Protein AF-A0A349HB40-F1 (afdb_monomer_lite)

Structure (mmCIF, N/CA/C/O backbone):
data_AF-A0A349HB40-F1
#
_entry.id   AF-A0A349HB40-F1
#
loop_
_atom_site.group_PDB
_atom_site.id
_atom_site.type_symbol
_atom_site.label_atom_id
_atom_site.label_alt_id
_atom_site.label_comp_id
_atom_site.label_asym_id
_atom_site.label_entity_id
_atom_site.label_seq_id
_atom_site.pdbx_PDB_ins_code
_atom_site.Cartn_x
_atom_site.Cartn_y
_atom_site.Cartn_z
_atom_site.occupancy
_atom_site.B_iso_or_equiv
_atom_site.auth_seq_id
_atom_site.auth_comp_id
_atom_site.auth_asym_id
_atom_site.auth_atom_id
_atom_site.pdbx_PDB_model_num
ATOM 1 N N . MET A 1 1 ? 23.882 3.035 -20.144 1.00 52.00 1 MET A N 1
ATOM 2 C CA . MET A 1 1 ? 22.986 2.178 -19.333 1.00 52.00 1 MET A CA 1
ATOM 3 C C . MET A 1 1 ? 21.610 2.833 -19.350 1.00 52.00 1 MET A C 1
ATOM 5 O O . MET A 1 1 ? 21.559 4.030 -19.106 1.00 52.00 1 MET A O 1
ATOM 9 N N . ASN A 1 2 ? 20.536 2.138 -19.744 1.00 78.00 2 ASN A N 1
ATOM 10 C CA . ASN A 1 2 ? 19.203 2.756 -19.834 1.00 78.00 2 ASN A CA 1
ATOM 11 C C . ASN A 1 2 ? 18.756 3.203 -18.423 1.00 78.00 2 ASN A C 1
ATOM 13 O O . ASN A 1 2 ? 18.768 2.399 -17.491 1.00 78.00 2 ASN A O 1
ATOM 17 N N . THR A 1 3 ? 18.433 4.493 -18.275 1.00 86.25 3 THR A N 1
ATOM 18 C CA . THR A 1 3 ? 18.124 5.194 -17.014 1.00 86.25 3 THR A CA 1
ATOM 19 C C . THR A 1 3 ? 17.098 4.452 -16.150 1.00 86.25 3 THR A C 1
ATOM 21 O O . THR A 1 3 ? 17.208 4.447 -14.927 1.00 86.25 3 THR A O 1
ATOM 24 N N . VAL A 1 4 ? 16.155 3.734 -16.771 1.00 89.75 4 VAL A N 1
ATOM 25 C CA . VAL A 1 4 ? 15.163 2.906 -16.064 1.00 89.75 4 VAL A CA 1
ATOM 26 C C . VAL A 1 4 ? 15.818 1.773 -15.265 1.00 89.75 4 VAL A C 1
ATOM 28 O O . VAL A 1 4 ? 15.450 1.549 -14.116 1.00 89.75 4 VAL A O 1
ATOM 31 N N . PHE A 1 5 ? 16.820 1.087 -15.823 1.00 90.75 5 PHE A N 1
ATOM 32 C CA . PHE A 1 5 ? 17.513 0.004 -15.114 1.00 90.75 5 PHE A CA 1
ATOM 33 C C . PHE A 1 5 ? 18.352 0.524 -13.951 1.00 90.75 5 PHE A C 1
ATOM 35 O O . PHE A 1 5 ? 18.417 -0.128 -12.915 1.00 90.75 5 PHE A O 1
ATOM 42 N N . LEU A 1 6 ? 18.948 1.713 -14.086 1.00 92.88 6 LEU A N 1
ATOM 43 C CA . LEU A 1 6 ? 19.662 2.346 -12.977 1.00 92.88 6 LEU A CA 1
ATOM 44 C C . LEU A 1 6 ? 18.711 2.618 -11.800 1.00 92.88 6 LEU A C 1
ATOM 46 O O . LEU A 1 6 ? 19.047 2.325 -10.655 1.00 92.88 6 LEU A O 1
ATOM 50 N N . HIS A 1 7 ? 17.508 3.129 -12.075 1.00 94.75 7 HIS A N 1
ATOM 51 C CA . HIS A 1 7 ? 16.499 3.367 -11.040 1.00 94.75 7 HIS A CA 1
ATOM 52 C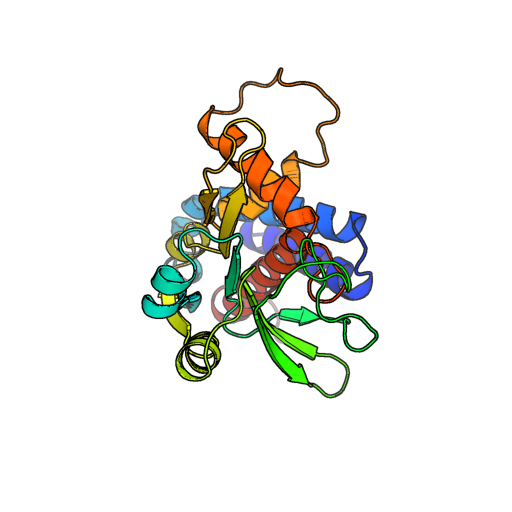 C . HIS A 1 7 ? 15.887 2.079 -10.476 1.00 94.75 7 HIS A C 1
ATOM 54 O O . HIS A 1 7 ? 15.531 2.054 -9.298 1.00 94.75 7 HIS A O 1
ATOM 60 N N . LEU A 1 8 ? 15.811 1.006 -11.268 1.00 95.62 8 LEU A N 1
ATOM 61 C CA . LEU A 1 8 ? 15.422 -0.324 -10.793 1.00 95.62 8 LEU A CA 1
ATOM 62 C C . LEU A 1 8 ? 16.448 -0.914 -9.836 1.00 95.62 8 LEU A C 1
ATOM 64 O O . LEU A 1 8 ? 16.073 -1.367 -8.759 1.00 95.62 8 LEU A O 1
ATOM 68 N N . GLU A 1 9 ? 17.730 -0.848 -10.178 1.00 95.62 9 GLU A N 1
ATOM 69 C CA . GLU A 1 9 ? 18.794 -1.318 -9.293 1.00 95.62 9 GLU A CA 1
ATOM 70 C C . GLU A 1 9 ? 18.911 -0.454 -8.034 1.00 95.62 9 GLU A C 1
ATOM 72 O O . GLU A 1 9 ? 19.108 -0.981 -6.939 1.00 95.62 9 GLU A O 1
ATOM 77 N N . ARG A 1 10 ? 18.698 0.864 -8.147 1.00 96.06 10 ARG A N 1
ATOM 78 C CA . ARG A 1 10 ? 18.586 1.742 -6.975 1.00 96.06 10 ARG A CA 1
ATOM 79 C C . ARG A 1 10 ? 17.424 1.318 -6.073 1.00 96.06 10 ARG A C 1
ATOM 81 O O . ARG A 1 10 ? 17.632 1.153 -4.875 1.00 96.06 10 ARG A O 1
ATOM 88 N N . LEU A 1 11 ? 16.230 1.101 -6.632 1.00 97.69 11 LEU A N 1
ATOM 89 C CA . LEU A 1 11 ? 15.067 0.648 -5.864 1.00 97.69 11 LEU A CA 1
ATOM 90 C C . LEU A 1 11 ? 15.325 -0.703 -5.190 1.00 97.69 11 LEU A C 1
ATOM 92 O O . LEU A 1 11 ? 15.032 -0.847 -4.007 1.00 97.69 11 LEU A O 1
ATOM 96 N N . ARG A 1 12 ? 15.905 -1.664 -5.920 1.00 97.25 12 ARG A N 1
ATOM 97 C CA . ARG A 1 12 ? 16.260 -2.990 -5.399 1.00 97.25 12 ARG A CA 1
ATOM 98 C C . ARG A 1 12 ? 17.153 -2.875 -4.167 1.00 97.25 12 ARG A C 1
ATOM 100 O O . ARG A 1 12 ? 16.814 -3.433 -3.131 1.00 97.25 12 ARG A O 1
ATOM 107 N N . ARG A 1 13 ? 18.238 -2.097 -4.256 1.00 96.69 13 ARG A N 1
ATOM 108 C CA . ARG A 1 13 ? 19.178 -1.898 -3.141 1.00 96.69 13 ARG A CA 1
ATOM 109 C C . ARG A 1 13 ? 18.498 -1.293 -1.915 1.00 96.69 13 ARG A C 1
ATOM 111 O O . ARG A 1 13 ? 18.667 -1.814 -0.820 1.00 96.69 13 ARG A O 1
ATOM 118 N N . HIS A 1 14 ? 17.714 -0.227 -2.089 1.00 97.25 14 HIS A N 1
ATOM 119 C CA . HIS A 1 14 ? 17.013 0.392 -0.958 1.00 97.25 14 HIS A CA 1
ATOM 120 C C . HIS A 1 14 ? 15.952 -0.536 -0.357 1.00 97.25 14 HIS A C 1
ATOM 122 O O . HIS A 1 14 ? 15.816 -0.582 0.860 1.00 97.25 14 HIS A O 1
ATOM 128 N N . TYR A 1 15 ? 15.238 -1.309 -1.182 1.00 96.62 15 TYR A N 1
ATOM 129 C CA . TYR A 1 15 ? 14.277 -2.301 -0.700 1.00 96.62 15 TYR A CA 1
ATOM 130 C C . TYR A 1 15 ? 14.964 -3.400 0.115 1.00 96.62 15 TYR A C 1
ATOM 132 O O . TYR A 1 15 ? 14.535 -3.685 1.226 1.00 96.62 15 TYR A O 1
ATOM 140 N N . GLU A 1 16 ? 16.055 -3.978 -0.392 1.00 94.69 16 GLU A N 1
ATOM 141 C CA . GLU A 1 16 ? 16.813 -5.024 0.307 1.00 94.69 16 GLU A CA 1
ATOM 142 C C . GLU A 1 16 ? 17.372 -4.536 1.649 1.00 94.69 16 GLU A C 1
ATOM 144 O O . GLU A 1 16 ? 17.286 -5.256 2.646 1.00 94.69 16 GLU A O 1
ATOM 149 N N . VAL A 1 17 ? 17.900 -3.306 1.697 1.00 94.75 17 VAL A N 1
ATOM 150 C CA . VAL A 1 17 ? 18.357 -2.685 2.948 1.00 94.75 17 VAL A CA 1
ATOM 151 C C . VAL A 1 17 ? 17.180 -2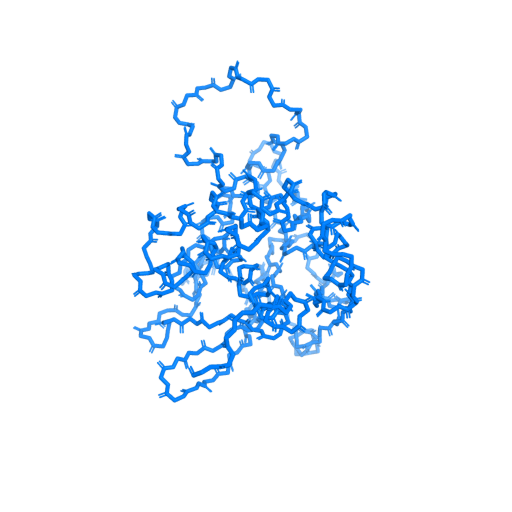.486 3.902 1.00 94.75 17 VAL A C 1
ATOM 153 O O . VAL A 1 17 ? 17.235 -3.000 5.012 1.00 94.75 17 VAL A O 1
ATOM 156 N N . ALA A 1 18 ? 16.096 -1.840 3.461 1.00 93.69 18 ALA A N 1
ATOM 157 C CA . ALA A 1 18 ? 14.934 -1.546 4.301 1.00 93.69 18 ALA A CA 1
ATOM 158 C C . ALA A 1 18 ? 14.259 -2.806 4.861 1.00 93.69 18 ALA A C 1
ATOM 160 O O . ALA A 1 18 ? 13.853 -2.833 6.018 1.00 93.69 18 ALA A O 1
ATOM 161 N N . VAL A 1 19 ? 14.165 -3.866 4.060 1.00 90.50 19 VAL A N 1
ATOM 162 C CA . VAL A 1 19 ? 13.656 -5.172 4.487 1.00 90.50 19 VAL A CA 1
ATOM 163 C C . VAL A 1 19 ? 14.604 -5.771 5.534 1.00 90.50 19 VAL A C 1
ATOM 165 O O . VAL A 1 19 ? 14.150 -6.207 6.585 1.00 90.50 19 VAL A O 1
ATOM 168 N N . ARG A 1 20 ? 15.924 -5.732 5.323 1.00 88.81 20 ARG A N 1
ATOM 169 C CA . ARG A 1 20 ? 16.899 -6.322 6.254 1.00 88.81 20 ARG A CA 1
ATOM 170 C C . ARG A 1 20 ? 17.027 -5.577 7.586 1.00 88.81 20 ARG A C 1
ATOM 172 O O . ARG A 1 20 ? 17.156 -6.232 8.619 1.00 88.81 20 ARG A O 1
ATOM 179 N N . THR A 1 21 ? 17.102 -4.251 7.556 1.00 89.56 21 THR A N 1
ATOM 180 C CA . THR A 1 21 ? 17.352 -3.426 8.746 1.00 89.56 21 THR A CA 1
ATOM 181 C C . THR A 1 21 ? 16.062 -3.058 9.463 1.00 89.56 21 THR A C 1
ATOM 183 O O . THR A 1 21 ? 16.043 -3.016 10.690 1.00 89.56 21 THR A O 1
ATOM 186 N N . TYR A 1 22 ? 14.983 -2.855 8.701 1.00 87.81 22 TYR A N 1
ATOM 187 C CA . TYR A 1 22 ? 13.640 -2.567 9.195 1.00 87.81 22 TYR A CA 1
ATOM 188 C C . TYR A 1 22 ? 13.548 -1.318 10.088 1.00 87.81 22 TYR A C 1
ATOM 190 O O . TYR A 1 22 ? 12.671 -1.203 10.943 1.00 87.81 22 TYR A O 1
ATOM 198 N N . ASP A 1 23 ? 14.466 -0.373 9.882 1.00 87.69 23 ASP A N 1
ATOM 199 C CA . ASP A 1 23 ? 14.559 0.884 10.615 1.00 87.69 23 ASP A CA 1
ATOM 200 C C . ASP A 1 23 ? 13.988 2.062 9.807 1.00 87.69 23 ASP A C 1
ATOM 202 O O . ASP A 1 23 ? 13.878 2.021 8.579 1.00 87.69 23 ASP A O 1
ATOM 206 N N . GLN A 1 24 ? 13.632 3.141 10.506 1.00 85.00 24 GLN A N 1
ATOM 207 C CA . GLN A 1 24 ? 12.986 4.305 9.896 1.00 85.00 24 GLN A CA 1
ATOM 208 C C . GLN A 1 24 ? 13.865 5.033 8.870 1.00 85.00 24 GLN A C 1
ATOM 210 O O . GLN A 1 24 ? 13.321 5.553 7.899 1.00 85.00 24 GLN A O 1
ATOM 215 N N . VAL A 1 25 ? 15.192 5.055 9.044 1.00 90.69 25 VAL A N 1
ATOM 216 C CA . VAL A 1 25 ? 16.108 5.742 8.118 1.00 90.69 25 VAL A CA 1
ATOM 217 C C . VAL A 1 25 ? 16.124 5.006 6.785 1.00 90.69 25 VAL A C 1
ATOM 219 O O . VAL A 1 25 ? 15.866 5.601 5.741 1.00 90.69 25 VAL A O 1
ATOM 222 N N . SER A 1 26 ? 16.306 3.687 6.820 1.00 93.19 26 SER A N 1
ATOM 223 C CA . SER A 1 26 ? 16.294 2.865 5.607 1.00 93.19 26 SER A CA 1
ATOM 224 C C . SER A 1 26 ? 14.935 2.890 4.892 1.00 93.19 26 SER A C 1
ATOM 226 O O . SER A 1 26 ? 14.867 2.846 3.661 1.00 93.19 26 SER A O 1
ATOM 228 N N . LEU A 1 27 ? 13.833 2.994 5.643 1.00 92.00 27 LEU A N 1
ATOM 229 C CA . LEU A 1 27 ? 12.483 3.129 5.083 1.00 92.00 27 LEU A CA 1
ATOM 230 C C . LEU A 1 27 ? 12.230 4.521 4.474 1.00 92.00 27 LEU A C 1
ATOM 232 O O . LEU A 1 27 ? 11.530 4.627 3.462 1.00 92.00 27 LEU A O 1
ATOM 236 N N . LEU A 1 28 ? 12.816 5.577 5.043 1.00 91.81 28 LEU A N 1
ATOM 237 C CA . LEU A 1 28 ? 12.795 6.920 4.465 1.00 91.81 28 LEU A CA 1
ATOM 238 C C . LEU A 1 28 ? 13.602 6.963 3.160 1.00 91.81 28 LEU A C 1
ATOM 240 O O . LEU A 1 28 ? 13.084 7.424 2.141 1.00 91.81 28 LEU A O 1
ATOM 244 N N . ASP A 1 29 ? 14.797 6.374 3.137 1.00 94.62 29 ASP A N 1
ATOM 245 C CA . ASP A 1 29 ? 15.606 6.225 1.922 1.00 94.62 29 ASP A CA 1
ATOM 246 C C . ASP A 1 29 ? 14.846 5.490 0.806 1.00 94.62 29 ASP A C 1
ATOM 248 O O . ASP A 1 29 ? 14.878 5.891 -0.366 1.00 94.62 29 ASP A O 1
ATOM 252 N N . LEU A 1 30 ? 14.096 4.440 1.165 1.00 96.56 30 LEU A N 1
ATOM 253 C CA . LEU A 1 30 ? 13.217 3.736 0.233 1.00 96.56 30 LEU A CA 1
ATOM 254 C C . LEU A 1 30 ? 12.134 4.660 -0.347 1.00 96.56 30 LEU A C 1
ATOM 256 O O . LEU A 1 30 ? 11.848 4.587 -1.546 1.00 96.56 30 LEU A O 1
ATOM 260 N N . SER A 1 31 ? 11.552 5.549 0.462 1.00 95.25 31 SER A N 1
ATOM 261 C CA . SER A 1 31 ? 10.558 6.522 -0.008 1.00 95.25 31 SER A CA 1
ATOM 262 C C . SER A 1 31 ? 11.134 7.466 -1.074 1.00 95.25 31 SER A C 1
ATOM 264 O O . SER A 1 31 ? 10.499 7.691 -2.109 1.00 95.25 31 SER A O 1
ATOM 266 N N . HIS A 1 32 ? 12.376 7.930 -0.897 1.00 94.38 32 HIS A N 1
ATOM 267 C CA . HIS A 1 32 ? 13.059 8.781 -1.872 1.00 94.38 32 HIS A CA 1
ATOM 268 C C . HIS A 1 32 ? 13.384 8.020 -3.163 1.00 94.38 32 HIS A C 1
ATOM 270 O O . HIS A 1 32 ? 13.228 8.562 -4.260 1.00 94.38 32 HIS A O 1
ATOM 276 N N . ALA A 1 33 ? 13.770 6.744 -3.064 1.00 96.62 33 ALA A N 1
ATOM 277 C CA . ALA A 1 33 ? 13.949 5.893 -4.238 1.00 96.62 33 ALA A CA 1
ATOM 278 C C . ALA A 1 33 ? 12.628 5.700 -5.008 1.00 96.62 33 ALA A C 1
ATOM 280 O O . ALA A 1 33 ? 12.612 5.777 -6.239 1.00 96.62 33 ALA A O 1
ATOM 281 N N . LEU A 1 34 ? 11.513 5.504 -4.298 1.00 97.75 34 LEU A N 1
ATOM 282 C CA . LEU A 1 34 ? 10.175 5.370 -4.879 1.00 97.75 34 LEU A CA 1
ATOM 283 C C . LEU A 1 34 ? 9.648 6.673 -5.493 1.00 97.75 34 LEU A C 1
ATOM 285 O O . LEU A 1 34 ? 8.906 6.619 -6.475 1.00 97.75 34 LEU A O 1
ATOM 289 N N . ARG A 1 35 ? 10.041 7.844 -4.979 1.00 95.44 35 ARG A N 1
ATOM 290 C CA . ARG A 1 35 ? 9.641 9.143 -5.545 1.00 95.44 35 ARG A CA 1
ATOM 291 C C . ARG A 1 35 ? 10.019 9.257 -7.019 1.00 95.44 35 ARG A C 1
ATOM 293 O O . ARG A 1 35 ? 9.184 9.657 -7.827 1.00 95.44 35 ARG A O 1
ATOM 300 N N . VAL A 1 36 ? 11.205 8.781 -7.391 1.00 95.00 36 VAL A N 1
ATOM 301 C CA . VAL A 1 36 ? 11.642 8.737 -8.794 1.00 95.00 36 VAL A CA 1
ATOM 302 C C . VAL A 1 36 ? 10.675 7.915 -9.656 1.00 95.00 36 VAL A C 1
ATOM 304 O O . VAL A 1 36 ? 10.336 8.311 -10.766 1.00 95.00 36 VAL A O 1
ATOM 307 N N . TRP A 1 37 ? 10.143 6.804 -9.142 1.00 95.88 37 TRP A N 1
ATOM 308 C CA . TRP A 1 37 ? 9.162 5.989 -9.867 1.00 95.88 37 TRP A CA 1
ATOM 309 C C . TRP A 1 37 ? 7.825 6.707 -10.088 1.00 95.88 37 TRP A C 1
ATOM 311 O O . TRP A 1 37 ? 7.165 6.469 -11.103 1.00 95.88 37 TRP A O 1
ATOM 321 N N . THR A 1 38 ? 7.447 7.634 -9.198 1.00 95.44 38 THR A N 1
ATOM 322 C CA . THR A 1 38 ? 6.279 8.507 -9.419 1.00 95.44 38 THR A CA 1
ATOM 323 C C . THR A 1 38 ? 6.499 9.465 -10.591 1.00 95.44 38 THR A C 1
ATOM 325 O O . THR A 1 38 ? 5.572 9.729 -11.358 1.00 95.44 38 THR A O 1
ATOM 328 N N . GLU A 1 39 ? 7.729 9.938 -10.780 1.00 93.12 39 GLU A N 1
ATOM 329 C CA . GLU A 1 39 ? 8.111 10.863 -11.852 1.00 93.12 39 GLU A CA 1
ATOM 330 C C . GLU A 1 39 ? 8.285 10.122 -13.187 1.00 93.12 39 GLU A C 1
ATOM 332 O O . GLU A 1 39 ? 7.878 10.608 -14.244 1.00 93.12 39 GLU A O 1
ATOM 337 N N . LEU A 1 40 ? 8.783 8.884 -13.133 1.00 91.31 40 LEU A N 1
ATOM 338 C CA . LEU A 1 40 ? 8.974 8.017 -14.294 1.00 91.31 40 LEU A CA 1
ATOM 339 C C . LEU A 1 40 ? 7.666 7.481 -14.898 1.00 91.31 40 LEU A C 1
ATOM 341 O O . LEU A 1 40 ? 7.701 6.952 -16.006 1.00 91.31 40 LEU A O 1
ATOM 345 N N . LYS A 1 41 ? 6.499 7.643 -14.258 1.00 90.69 41 LYS A N 1
ATOM 346 C CA . LYS A 1 41 ? 5.226 7.059 -14.736 1.00 90.69 41 LYS A CA 1
ATOM 347 C C . LYS A 1 41 ? 4.864 7.413 -16.185 1.00 90.69 41 LYS A C 1
ATOM 349 O O . LYS A 1 41 ? 4.397 6.545 -16.920 1.00 90.69 41 LYS A O 1
ATOM 354 N N . LYS A 1 42 ? 5.092 8.665 -16.605 1.00 90.81 42 LYS A N 1
ATOM 355 C CA . LYS A 1 42 ? 4.866 9.105 -17.994 1.00 90.81 42 LYS A CA 1
ATOM 356 C C . LYS A 1 42 ? 6.037 8.692 -18.901 1.00 90.81 42 LYS A C 1
ATOM 358 O O . LYS A 1 42 ? 5.774 8.009 -19.889 1.00 90.81 42 LYS A O 1
ATOM 363 N N . PRO A 1 43 ? 7.312 8.987 -18.565 1.00 91.75 43 PRO A N 1
ATOM 364 C CA . PRO A 1 43 ? 8.458 8.523 -19.355 1.00 91.75 43 PRO A CA 1
ATOM 365 C C . PRO A 1 43 ? 8.503 7.009 -19.609 1.00 91.75 43 PRO A C 1
ATOM 367 O O . PRO A 1 43 ? 8.934 6.576 -20.671 1.00 91.75 43 PRO A O 1
ATOM 370 N N . LEU A 1 44 ? 8.029 6.176 -18.679 1.00 91.19 44 LEU A N 1
ATOM 371 C CA . LEU A 1 44 ? 8.011 4.719 -18.846 1.00 91.19 44 LEU A CA 1
ATOM 372 C C . LEU A 1 44 ? 7.146 4.256 -20.021 1.00 91.19 44 LEU A C 1
ATOM 374 O O . LEU A 1 44 ? 7.391 3.174 -20.548 1.00 91.19 44 LEU A O 1
ATOM 378 N N . GLN A 1 45 ? 6.166 5.048 -20.466 1.00 91.69 45 GLN A N 1
ATOM 379 C CA . GLN A 1 45 ? 5.373 4.710 -21.650 1.00 91.69 45 GLN A CA 1
ATOM 380 C C . GLN A 1 45 ? 6.229 4.665 -22.921 1.00 91.69 45 GLN A C 1
ATOM 382 O O . GLN A 1 45 ? 5.989 3.810 -23.770 1.00 91.69 45 GLN A O 1
ATOM 387 N N . SER A 1 46 ? 7.244 5.528 -23.037 1.00 90.50 46 SER A N 1
ATOM 388 C CA . SER A 1 46 ? 8.186 5.515 -24.161 1.00 90.50 46 SER A CA 1
ATOM 389 C C . SER A 1 46 ? 9.414 4.645 -23.883 1.00 90.50 46 SER A C 1
ATOM 391 O O . SER A 1 46 ? 9.839 3.892 -24.755 1.00 90.50 46 SER A O 1
ATOM 393 N N . LEU A 1 47 ? 9.965 4.702 -22.666 1.00 90.62 47 LEU A N 1
ATOM 394 C CA . LEU A 1 47 ? 11.209 4.010 -22.304 1.00 90.62 47 LEU A CA 1
ATOM 395 C C . LEU A 1 47 ? 11.031 2.503 -22.072 1.00 90.62 47 LEU A C 1
ATOM 397 O O . LEU A 1 47 ? 11.971 1.733 -22.270 1.00 90.62 47 LEU A O 1
ATOM 401 N N . ALA A 1 48 ? 9.850 2.079 -21.618 1.00 91.56 48 ALA A N 1
ATOM 402 C CA . ALA A 1 48 ? 9.546 0.691 -21.283 1.00 91.56 48 ALA A CA 1
ATOM 403 C C . ALA A 1 48 ? 8.047 0.365 -21.481 1.00 91.56 48 ALA A C 1
ATOM 405 O O . ALA A 1 48 ? 7.353 -0.002 -20.525 1.00 91.56 48 ALA A O 1
ATOM 406 N N . PRO A 1 49 ? 7.520 0.443 -22.720 1.00 92.25 49 PRO A N 1
ATOM 407 C CA . PRO A 1 49 ? 6.088 0.292 -23.000 1.00 92.25 49 PRO A CA 1
ATOM 408 C C . PRO A 1 49 ? 5.517 -1.053 -22.538 1.00 92.25 49 PRO A C 1
ATOM 410 O O . PRO A 1 49 ? 4.386 -1.103 -22.057 1.00 92.25 49 PRO A O 1
ATOM 413 N N . LYS A 1 50 ? 6.302 -2.140 -22.622 1.00 92.75 50 LYS A N 1
ATOM 414 C CA . LYS A 1 50 ? 5.895 -3.470 -22.132 1.00 92.75 50 LYS A CA 1
ATOM 415 C C . LYS A 1 50 ? 5.602 -3.470 -20.633 1.00 92.75 50 LYS A C 1
ATOM 417 O O . LYS A 1 50 ? 4.640 -4.095 -20.213 1.00 92.75 50 LYS A O 1
ATOM 422 N N . PHE A 1 51 ? 6.404 -2.764 -19.839 1.00 94.00 51 PHE A N 1
ATOM 423 C CA . PHE A 1 51 ? 6.180 -2.626 -18.401 1.00 94.00 51 PHE A CA 1
ATOM 424 C C . PHE A 1 51 ? 5.014 -1.677 -18.110 1.00 94.00 51 PHE A C 1
ATOM 426 O O . PHE A 1 51 ? 4.129 -2.012 -17.328 1.00 94.00 51 PHE A O 1
ATOM 433 N N . SER A 1 52 ? 4.986 -0.515 -18.770 1.00 93.94 52 SER A N 1
ATOM 434 C CA . SER A 1 52 ? 3.997 0.532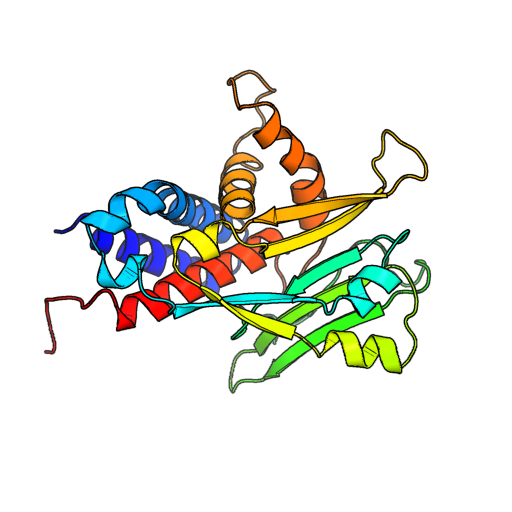 -18.488 1.00 93.94 52 SER A CA 1
ATOM 435 C C . SER A 1 52 ? 2.565 0.117 -18.847 1.00 93.94 52 SER A C 1
ATOM 437 O O . SER A 1 52 ? 1.644 0.347 -18.063 1.00 93.94 52 SER A O 1
ATOM 439 N N . ASN A 1 53 ? 2.379 -0.549 -19.994 1.00 94.56 53 ASN A N 1
ATOM 440 C CA . ASN A 1 53 ? 1.056 -0.897 -20.526 1.00 94.56 53 ASN A CA 1
ATOM 441 C C . ASN A 1 53 ? 0.556 -2.284 -20.094 1.00 94.56 53 ASN A C 1
ATOM 443 O O . ASN A 1 53 ? -0.611 -2.605 -20.316 1.00 94.56 53 ASN A O 1
ATOM 447 N N . ALA A 1 54 ? 1.404 -3.122 -19.493 1.00 95.88 54 ALA A N 1
ATOM 448 C CA . ALA A 1 54 ? 0.968 -4.433 -19.033 1.00 95.88 54 ALA A CA 1
ATOM 449 C C . ALA A 1 54 ? -0.008 -4.318 -17.859 1.00 95.88 54 ALA A C 1
ATOM 451 O O . ALA A 1 54 ? 0.248 -3.629 -16.872 1.00 95.88 54 ALA A O 1
ATOM 452 N N . ILE A 1 55 ? -1.094 -5.087 -17.925 1.00 96.69 55 ILE A N 1
ATOM 453 C CA . ILE A 1 55 ? -2.081 -5.228 -16.848 1.00 96.69 55 ILE A CA 1
ATOM 454 C C . ILE A 1 55 ? -1.549 -6.232 -15.802 1.00 96.69 55 ILE A C 1
ATOM 456 O O . ILE A 1 55 ? -2.099 -7.315 -15.593 1.00 96.69 55 ILE A O 1
ATOM 460 N N . ALA A 1 56 ? -0.403 -5.903 -15.201 1.00 96.44 56 ALA A N 1
ATOM 461 C CA . ALA A 1 56 ? 0.374 -6.802 -14.344 1.00 96.44 56 ALA A CA 1
ATOM 462 C C . ALA A 1 56 ? 0.278 -6.467 -12.848 1.00 96.44 56 ALA A C 1
ATOM 464 O O . ALA A 1 56 ? 0.524 -7.342 -12.012 1.00 96.44 56 ALA A O 1
ATOM 465 N N . PHE A 1 57 ? -0.106 -5.236 -12.510 1.00 97.50 57 PHE A N 1
ATOM 466 C CA . PHE A 1 57 ? -0.197 -4.767 -11.133 1.00 97.50 57 PHE A CA 1
ATOM 467 C C . PHE A 1 57 ? -1.565 -5.075 -10.540 1.00 97.50 57 PHE A C 1
ATOM 469 O O . PHE A 1 57 ? -2.575 -5.022 -11.240 1.00 97.50 57 PHE A O 1
ATOM 476 N N . LYS A 1 58 ? -1.613 -5.392 -9.245 1.00 96.88 58 LYS A N 1
ATOM 477 C CA . LYS A 1 58 ? -2.850 -5.715 -8.526 1.00 96.88 58 LYS A CA 1
ATOM 478 C C . LYS A 1 58 ? -3.181 -4.604 -7.535 1.00 96.88 58 LYS A C 1
ATOM 480 O O . LYS A 1 58 ? -2.312 -4.144 -6.801 1.00 96.88 58 LYS A O 1
ATOM 485 N N . THR A 1 59 ? -4.446 -4.214 -7.483 1.00 95.25 59 THR A N 1
ATOM 486 C CA . THR A 1 59 ? -4.992 -3.345 -6.437 1.00 95.25 59 THR A CA 1
ATOM 487 C C . THR A 1 59 ? -6.207 -4.011 -5.800 1.00 95.25 59 THR A C 1
ATOM 489 O O . THR A 1 59 ? -6.843 -4.862 -6.423 1.00 95.25 59 THR A O 1
ATOM 492 N N . GLY A 1 60 ? -6.497 -3.669 -4.550 1.00 92.38 60 GLY A N 1
ATOM 493 C CA . GLY A 1 60 ? -7.606 -4.228 -3.792 1.00 92.38 60 GLY A CA 1
ATOM 494 C C . GLY A 1 60 ? -8.253 -3.154 -2.936 1.00 92.38 60 GLY A C 1
ATOM 495 O O . GLY A 1 60 ? -7.567 -2.296 -2.390 1.00 92.38 60 GLY A O 1
ATOM 496 N N . VAL A 1 61 ? -9.573 -3.220 -2.825 1.00 91.25 61 VAL A N 1
ATOM 497 C CA . VAL A 1 61 ? -10.370 -2.387 -1.922 1.00 91.25 61 VAL A CA 1
ATOM 498 C C . VAL A 1 61 ? -11.321 -3.284 -1.127 1.00 91.25 61 VAL A C 1
ATOM 500 O O . VAL A 1 61 ? -11.688 -4.363 -1.616 1.00 91.25 61 VAL A O 1
ATOM 503 N N . PRO A 1 62 ? -11.730 -2.870 0.084 1.00 91.56 62 PRO A N 1
ATOM 504 C CA . PRO A 1 62 ? -12.727 -3.598 0.861 1.00 91.56 62 PRO A CA 1
ATOM 505 C C . PRO A 1 62 ? -14.056 -3.726 0.106 1.00 91.56 62 PRO A C 1
ATOM 507 O O . PRO A 1 62 ? -14.431 -2.879 -0.712 1.00 91.56 62 PRO A O 1
ATOM 510 N N . ALA A 1 63 ? -14.821 -4.770 0.426 1.00 92.31 63 ALA A N 1
ATOM 511 C CA . ALA A 1 63 ? -16.169 -4.940 -0.104 1.00 92.31 63 ALA A CA 1
ATOM 512 C C . ALA A 1 63 ? -17.072 -3.737 0.243 1.00 92.31 63 ALA A C 1
ATOM 514 O O . ALA A 1 63 ? -17.036 -3.212 1.355 1.00 92.31 63 ALA A O 1
ATOM 515 N N . LYS A 1 64 ? -17.975 -3.345 -0.669 1.00 91.62 64 LYS A N 1
ATOM 516 C CA . LYS A 1 64 ? -18.893 -2.200 -0.464 1.00 91.62 64 LYS A CA 1
ATOM 517 C C . LYS A 1 64 ? -19.701 -2.286 0.840 1.00 91.62 64 LYS A C 1
ATOM 519 O O . LYS A 1 64 ? -19.968 -1.260 1.456 1.00 91.62 64 LYS A O 1
ATOM 524 N N . LYS A 1 65 ? -20.071 -3.499 1.271 1.00 93.25 65 LYS A N 1
ATOM 525 C CA . LYS A 1 65 ? -20.767 -3.728 2.549 1.00 93.25 65 LYS A CA 1
ATOM 526 C C . LYS A 1 65 ? -19.921 -3.349 3.770 1.00 93.25 65 LYS A C 1
ATOM 528 O O . LYS A 1 65 ? -20.457 -2.732 4.680 1.00 93.25 65 LYS A O 1
ATOM 533 N N . VAL A 1 66 ? -18.615 -3.627 3.742 1.00 93.50 66 VAL A N 1
ATOM 534 C CA . VAL A 1 66 ? -17.659 -3.217 4.786 1.00 93.50 66 VAL A CA 1
ATOM 535 C C . VAL A 1 66 ? -17.571 -1.694 4.833 1.00 93.50 66 VAL A C 1
ATOM 537 O O . VAL A 1 66 ? -17.734 -1.103 5.893 1.00 93.50 66 VAL A O 1
ATOM 540 N N . LEU A 1 67 ? -17.411 -1.047 3.672 1.00 92.75 67 LEU A N 1
ATOM 541 C CA . LEU A 1 67 ? -17.367 0.418 3.585 1.00 92.75 67 LEU A CA 1
ATOM 542 C C . LEU A 1 67 ? -18.649 1.078 4.102 1.00 92.75 67 LEU A C 1
ATOM 544 O O . LEU A 1 67 ? -18.586 2.143 4.704 1.00 92.75 67 LEU A O 1
ATOM 548 N N . LYS A 1 68 ? -19.816 0.470 3.857 1.00 93.69 68 LYS A N 1
ATOM 549 C CA . LYS A 1 68 ? -21.098 0.972 4.364 1.00 93.69 68 LYS A CA 1
ATOM 550 C C . LYS A 1 68 ? -21.198 0.822 5.884 1.00 93.69 68 LYS A C 1
ATOM 552 O O . LYS A 1 68 ? -21.665 1.755 6.526 1.00 93.69 68 LYS A O 1
ATOM 557 N N . ALA A 1 69 ? -20.763 -0.315 6.427 1.00 93.50 69 ALA A N 1
ATOM 558 C CA . ALA A 1 69 ? -20.787 -0.595 7.862 1.00 93.50 69 ALA A CA 1
ATOM 559 C C . ALA A 1 69 ? -19.790 0.263 8.659 1.00 93.50 69 ALA A C 1
ATOM 561 O O . ALA A 1 69 ? -20.057 0.600 9.801 1.00 93.50 69 ALA A O 1
ATOM 562 N N . ALA A 1 70 ? -18.671 0.663 8.051 1.00 93.88 70 ALA A N 1
ATOM 563 C CA . ALA A 1 70 ? -17.662 1.504 8.697 1.00 93.88 70 ALA A CA 1
ATOM 564 C C . ALA A 1 70 ? -18.010 3.008 8.724 1.00 93.88 70 ALA A C 1
ATOM 566 O O . ALA A 1 70 ? -17.244 3.809 9.258 1.00 93.88 70 ALA A O 1
ATOM 567 N N . ARG A 1 71 ? -19.130 3.434 8.119 1.00 92.06 71 ARG A N 1
ATOM 568 C CA . ARG A 1 71 ? -19.519 4.855 8.081 1.00 92.06 71 ARG A CA 1
ATOM 569 C C . ARG A 1 71 ? -19.804 5.377 9.486 1.00 92.06 71 ARG A C 1
ATOM 571 O O . ARG A 1 71 ? -20.534 4.740 10.230 1.00 92.06 71 ARG A O 1
ATOM 578 N N . GLY A 1 72 ? -19.293 6.568 9.795 1.00 90.25 72 GLY A N 1
ATOM 579 C CA . GLY A 1 72 ? -19.467 7.190 11.111 1.00 90.25 72 GLY A CA 1
ATOM 580 C C . GLY A 1 72 ? -18.522 6.653 12.188 1.00 90.25 72 GLY A C 1
ATOM 581 O O . GLY A 1 72 ? -18.696 6.987 13.353 1.00 90.25 72 GLY A O 1
ATOM 582 N N . HIS A 1 73 ? -17.525 5.850 11.809 1.00 91.81 73 HIS A N 1
ATOM 583 C CA . HIS A 1 73 ? -16.507 5.320 12.710 1.00 91.81 73 HIS A CA 1
ATOM 584 C C . HIS A 1 73 ? -15.105 5.691 12.224 1.00 91.81 73 HIS A C 1
ATOM 586 O O . HIS A 1 73 ? -14.891 5.921 11.031 1.00 91.81 73 HIS A O 1
ATOM 592 N N . ASN A 1 74 ? -14.138 5.692 13.146 1.00 93.19 74 ASN A N 1
ATOM 593 C CA . ASN A 1 74 ? -12.729 5.687 12.763 1.00 93.19 74 ASN A CA 1
ATOM 594 C C . ASN A 1 74 ? -12.423 4.342 12.103 1.00 93.19 74 ASN A C 1
ATOM 596 O O . ASN A 1 74 ? -12.828 3.291 12.609 1.00 93.19 74 ASN A O 1
ATOM 600 N N . TYR A 1 75 ? -11.715 4.365 10.980 1.00 95.69 75 TYR A N 1
ATOM 601 C CA . TYR A 1 75 ? -11.266 3.137 10.340 1.00 95.69 75 TYR A CA 1
ATOM 602 C C . TYR A 1 75 ? -10.010 3.348 9.509 1.00 95.69 75 TYR A C 1
ATOM 604 O O . TYR A 1 75 ? -9.742 4.440 9.014 1.00 95.69 75 TYR A O 1
ATOM 612 N N . VAL A 1 76 ? -9.281 2.260 9.290 1.00 97.31 76 VAL A N 1
ATOM 613 C CA . VAL A 1 76 ? -8.159 2.184 8.358 1.00 97.31 76 VAL A CA 1
ATOM 614 C C . VAL A 1 76 ? -8.310 0.917 7.530 1.00 97.31 76 VAL A C 1
ATOM 616 O O . VAL A 1 76 ? -8.387 -0.180 8.074 1.00 97.31 76 VAL A O 1
ATOM 619 N N . PHE A 1 77 ? -8.323 1.053 6.208 1.00 97.25 77 PHE A N 1
ATOM 620 C CA . PHE A 1 77 ? -8.339 -0.059 5.265 1.00 97.25 77 PHE A CA 1
ATOM 621 C C . PHE A 1 77 ? -7.126 0.013 4.348 1.00 97.25 77 PHE A C 1
ATOM 623 O O . PHE A 1 77 ? -6.977 0.952 3.572 1.00 97.25 77 PHE A O 1
ATOM 630 N N . CYS A 1 78 ? -6.283 -1.009 4.410 1.00 97.00 78 CYS A N 1
ATOM 631 C CA . CYS A 1 78 ? -5.095 -1.173 3.587 1.00 97.00 78 CYS A CA 1
ATOM 632 C C . CYS A 1 78 ? -5.067 -2.612 3.060 1.00 97.00 78 CYS A C 1
ATOM 634 O O . CYS A 1 78 ? -4.819 -3.561 3.804 1.00 97.00 78 CYS A O 1
ATOM 636 N N . TYR A 1 79 ? -5.382 -2.793 1.779 1.00 95.44 79 TYR A N 1
ATOM 637 C CA . TYR A 1 79 ? -5.458 -4.108 1.144 1.00 95.44 79 TYR A CA 1
ATOM 638 C C . TYR A 1 79 ? -4.270 -4.272 0.199 1.00 95.44 79 TYR A C 1
ATOM 640 O O . TYR A 1 79 ? -4.058 -3.458 -0.700 1.00 95.44 79 TYR A O 1
ATOM 648 N N . LEU A 1 80 ? -3.496 -5.339 0.398 1.00 94.69 80 LEU A N 1
ATOM 649 C CA . LEU A 1 80 ? -2.176 -5.527 -0.201 1.00 94.69 80 LEU A CA 1
ATOM 650 C C . LEU A 1 80 ? -2.158 -6.855 -0.981 1.00 94.69 80 LEU A C 1
ATOM 652 O O . LEU A 1 80 ? -1.608 -7.847 -0.501 1.00 94.69 80 LEU A O 1
ATOM 656 N N . PRO A 1 81 ? -2.783 -6.934 -2.176 1.00 93.94 81 PRO A N 1
ATOM 657 C CA . PRO A 1 81 ? -2.849 -8.179 -2.938 1.00 93.94 81 PRO A CA 1
ATOM 658 C C . PRO A 1 81 ? -1.467 -8.788 -3.205 1.00 93.94 81 PRO A C 1
ATOM 660 O O . PRO A 1 81 ? -0.559 -8.114 -3.688 1.00 93.94 81 PRO A O 1
ATOM 663 N N . GLY A 1 82 ? -1.321 -10.087 -2.937 1.00 91.19 82 GLY A N 1
ATOM 664 C CA . GLY A 1 82 ? -0.030 -10.784 -3.024 1.00 91.19 82 GLY A CA 1
ATOM 665 C C . GLY A 1 82 ? 0.888 -10.571 -1.817 1.00 91.19 82 GLY A C 1
ATOM 666 O O . GLY A 1 82 ? 2.005 -11.063 -1.843 1.00 91.19 82 GLY A O 1
ATOM 667 N N . GLY A 1 83 ? 0.422 -9.839 -0.801 1.00 92.88 83 GLY A N 1
ATOM 668 C CA . GLY A 1 83 ? 1.085 -9.709 0.485 1.00 92.88 83 GLY A CA 1
ATOM 669 C C . GLY A 1 83 ? 2.334 -8.838 0.493 1.00 92.88 83 GLY A C 1
ATOM 670 O O . GLY A 1 83 ? 2.866 -8.450 -0.550 1.00 92.88 83 GLY A O 1
ATOM 671 N N . VAL A 1 84 ? 2.767 -8.508 1.707 1.00 92.50 84 VAL A N 1
ATOM 672 C CA . VAL A 1 84 ? 4.060 -7.893 2.021 1.00 92.50 84 VAL A CA 1
ATOM 673 C C . VAL A 1 84 ? 4.825 -8.847 2.914 1.00 92.50 84 VAL A C 1
ATOM 675 O O . VAL A 1 84 ? 4.303 -9.277 3.946 1.00 92.50 84 VAL A O 1
ATOM 678 N N . ILE A 1 85 ? 6.060 -9.152 2.532 1.00 87.19 85 ILE A N 1
ATOM 679 C CA . ILE A 1 85 ? 6.976 -9.911 3.380 1.00 87.19 85 ILE A CA 1
ATOM 680 C C . ILE A 1 85 ? 7.428 -9.021 4.539 1.00 87.19 85 ILE A C 1
ATOM 682 O O . ILE A 1 85 ? 7.904 -7.907 4.328 1.00 87.19 85 ILE A O 1
ATOM 686 N N . THR A 1 86 ? 7.300 -9.519 5.767 1.00 83.38 86 THR A N 1
ATOM 687 C CA . THR A 1 86 ? 7.706 -8.793 6.971 1.00 83.38 86 THR A CA 1
ATOM 688 C C . THR A 1 86 ? 8.363 -9.695 8.011 1.00 83.38 86 THR A C 1
ATOM 690 O O . THR A 1 86 ? 8.173 -10.914 8.041 1.00 83.38 86 THR A O 1
ATOM 693 N N . TYR A 1 87 ? 9.153 -9.062 8.878 1.00 74.31 87 TYR A N 1
ATOM 694 C CA . TYR A 1 87 ? 9.868 -9.676 9.995 1.00 74.31 87 TYR A CA 1
ATOM 695 C C . TYR A 1 87 ? 9.101 -9.598 11.318 1.00 74.31 87 TYR A C 1
ATOM 697 O O . TYR A 1 87 ? 9.643 -9.951 12.366 1.00 74.31 87 TYR A O 1
ATOM 705 N N . ALA A 1 88 ? 7.822 -9.214 11.286 1.00 69.94 88 ALA A N 1
ATOM 706 C CA . ALA A 1 88 ? 6.945 -9.283 12.455 1.00 69.94 88 ALA A CA 1
ATOM 707 C C . ALA A 1 88 ? 6.713 -10.703 12.999 1.00 69.94 88 ALA A C 1
ATOM 709 O O . ALA A 1 88 ? 6.095 -10.845 14.048 1.00 69.94 88 ALA A O 1
ATOM 710 N N . SER A 1 89 ? 7.282 -11.749 12.382 1.00 61.28 89 SER A N 1
ATOM 711 C CA . SER A 1 89 ? 7.393 -13.083 12.993 1.00 61.28 89 SER A CA 1
ATOM 712 C C . SER A 1 89 ? 8.056 -13.070 14.382 1.00 61.28 89 SER A C 1
ATOM 714 O O . SER A 1 89 ? 7.939 -14.048 15.113 1.00 61.28 89 SER A O 1
ATOM 716 N N . LYS A 1 90 ? 8.725 -11.972 14.762 1.00 59.56 90 LYS A N 1
ATOM 717 C CA . LYS A 1 90 ? 9.353 -11.764 16.075 1.00 59.56 90 LYS A CA 1
ATOM 718 C C . LYS A 1 90 ? 8.548 -10.894 17.061 1.00 59.56 90 LYS A C 1
ATOM 720 O O . LYS A 1 90 ? 9.114 -10.507 18.079 1.00 59.56 90 LYS A O 1
ATOM 725 N N . GLY A 1 91 ? 7.283 -10.538 16.800 1.00 65.56 91 GLY A N 1
ATOM 726 C CA . GLY A 1 91 ? 6.540 -9.664 17.724 1.00 65.56 91 GLY A CA 1
ATOM 727 C C . GLY A 1 91 ? 5.133 -9.233 17.288 1.00 65.56 91 GLY A C 1
ATOM 728 O O . GLY A 1 91 ? 4.364 -10.022 16.745 1.00 65.56 91 GLY A O 1
ATOM 729 N N . HIS A 1 92 ? 4.779 -7.974 17.585 1.00 75.38 92 HIS A N 1
ATOM 730 C CA . HIS A 1 92 ? 3.442 -7.397 17.386 1.00 75.38 92 HIS A CA 1
ATOM 731 C C . HIS A 1 92 ? 3.054 -7.283 15.899 1.00 75.38 92 HIS A C 1
ATOM 733 O O . HIS A 1 92 ? 3.723 -6.608 15.116 1.00 75.38 92 HIS A O 1
ATOM 739 N N . LEU A 1 93 ? 1.931 -7.906 15.520 1.00 88.31 93 LEU A N 1
ATOM 740 C CA . LEU 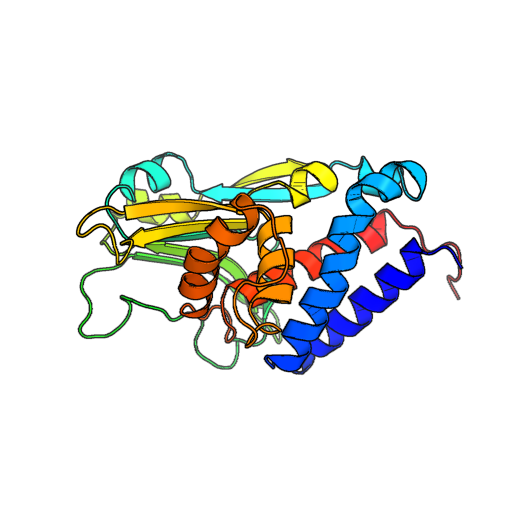A 1 93 ? 1.403 -7.881 14.148 1.00 88.31 93 LEU A CA 1
ATOM 741 C C . LEU A 1 93 ? 0.838 -6.515 13.757 1.00 88.31 93 LEU A C 1
ATOM 743 O O . LEU A 1 93 ? 1.069 -6.051 12.639 1.00 88.31 93 LEU A O 1
ATOM 747 N N . ALA A 1 94 ? 0.094 -5.888 14.666 1.00 92.31 94 ALA A N 1
ATOM 748 C CA . ALA A 1 94 ? -0.403 -4.537 14.494 1.00 92.31 94 ALA A CA 1
ATOM 749 C C . ALA A 1 94 ? -0.702 -3.868 15.837 1.00 92.31 94 ALA A C 1
ATOM 751 O O . ALA A 1 94 ? -1.022 -4.545 16.813 1.00 92.31 94 ALA A O 1
ATOM 752 N N . SER A 1 95 ? -0.631 -2.542 15.853 1.00 91.75 95 SER A N 1
ATOM 753 C CA . SER A 1 95 ? -1.130 -1.692 16.933 1.00 91.75 95 SER A CA 1
ATOM 754 C C . SER A 1 95 ? -1.537 -0.328 16.373 1.00 91.75 95 SER A C 1
ATOM 756 O O . SER A 1 95 ? -1.171 0.033 15.252 1.00 91.75 95 SER A O 1
ATOM 758 N N . GLY A 1 96 ? -2.312 0.439 17.130 1.00 91.56 96 GLY A N 1
ATOM 759 C CA . GLY A 1 96 ? -2.706 1.787 16.742 1.00 91.56 96 GLY A CA 1
ATOM 760 C C . GLY A 1 96 ? -3.713 2.402 17.711 1.00 91.56 96 GLY A C 1
ATOM 761 O O . GLY A 1 96 ? -4.088 1.758 18.693 1.00 91.56 96 GLY A O 1
ATOM 762 N N . PRO A 1 97 ? -4.152 3.641 17.441 1.00 88.88 97 PRO A N 1
ATOM 763 C CA . PRO A 1 97 ? -5.186 4.305 18.227 1.00 88.88 97 PRO A CA 1
ATOM 764 C C . PRO A 1 97 ? -6.471 3.470 18.316 1.00 88.88 97 PRO A C 1
ATOM 766 O O . PRO A 1 97 ? -6.938 2.947 17.301 1.00 88.88 97 PRO A O 1
ATOM 769 N N . GLY A 1 98 ? -7.065 3.374 19.509 1.00 84.81 98 GLY A N 1
ATOM 770 C CA . GLY A 1 98 ? -8.318 2.645 19.718 1.00 84.81 98 GLY A CA 1
ATOM 771 C C . GLY A 1 98 ? -8.163 1.128 19.873 1.00 84.81 98 GLY A C 1
ATOM 772 O O . GLY A 1 98 ? -9.153 0.419 19.734 1.00 84.81 98 GLY A O 1
ATOM 773 N N . MET A 1 99 ? -6.940 0.626 20.090 1.00 87.88 99 MET A N 1
ATOM 774 C CA . MET A 1 99 ? -6.642 -0.799 20.320 1.00 87.88 99 MET A CA 1
ATOM 775 C C . MET A 1 99 ? -6.136 -1.096 21.746 1.00 87.88 99 MET A C 1
ATOM 777 O O . MET A 1 99 ? -5.696 -2.216 22.011 1.00 87.88 99 MET A O 1
ATOM 781 N N . GLY A 1 100 ? -6.112 -0.109 22.645 1.00 82.31 100 GLY A N 1
ATOM 782 C CA . GLY A 1 100 ? -5.693 -0.295 24.035 1.00 82.31 100 GLY A CA 1
ATOM 783 C C . GLY A 1 100 ? -6.751 -1.003 24.884 1.00 82.31 100 GLY A C 1
ATOM 784 O O . GLY A 1 100 ? -7.928 -1.012 24.543 1.00 82.31 100 GLY A O 1
ATOM 785 N N . GLU A 1 101 ? -6.348 -1.555 26.032 1.00 74.12 101 GLU A N 1
ATOM 786 C CA . GLU A 1 101 ? -7.263 -2.244 26.966 1.00 74.12 101 GLU A CA 1
ATOM 787 C C . GLU A 1 101 ? -8.382 -1.336 27.508 1.00 74.12 101 GLU A C 1
ATOM 789 O O . GLU A 1 101 ? -9.445 -1.817 27.888 1.00 74.12 101 GLU A O 1
ATOM 794 N N . SER A 1 102 ? -8.141 -0.024 27.546 1.00 74.94 102 SER A N 1
ATOM 795 C CA . SER A 1 102 ? -9.101 0.998 27.974 1.00 74.94 102 SER A CA 1
ATOM 796 C C . SER A 1 102 ? -9.906 1.612 26.827 1.00 74.94 102 SER A C 1
ATOM 798 O O . SER A 1 102 ? -10.757 2.467 27.076 1.00 74.94 102 SER A O 1
ATOM 800 N N . ASP A 1 103 ? -9.604 1.243 25.583 1.00 75.56 103 ASP A N 1
ATOM 801 C CA . ASP A 1 103 ? -10.320 1.747 24.419 1.00 75.56 103 ASP A CA 1
ATOM 802 C C . ASP A 1 103 ? -11.612 0.942 24.210 1.00 75.56 103 ASP A C 1
ATOM 804 O O . ASP A 1 103 ? -11.736 -0.205 24.637 1.00 75.56 103 ASP A O 1
ATOM 808 N N . GLY A 1 104 ? -12.615 1.565 23.587 1.00 83.56 104 GLY A N 1
ATOM 809 C CA . GLY A 1 104 ? -13.870 0.884 23.271 1.00 83.56 104 GLY A CA 1
ATOM 810 C C . GLY A 1 104 ? -13.701 -0.252 22.256 1.00 83.56 104 GLY A C 1
ATOM 811 O O . GLY A 1 104 ? -12.632 -0.483 21.698 1.00 83.56 104 GLY A O 1
ATOM 812 N N . ASP A 1 105 ? -14.809 -0.927 21.970 1.00 90.62 105 ASP A N 1
ATOM 813 C CA . ASP A 1 105 ? -14.900 -2.005 20.989 1.00 90.62 105 ASP A CA 1
ATOM 814 C C . ASP A 1 105 ? -14.283 -1.671 19.616 1.00 90.62 105 ASP A C 1
ATOM 816 O O . ASP A 1 105 ? -14.559 -0.624 19.017 1.00 90.62 105 ASP A O 1
ATOM 820 N N . PHE A 1 106 ? -13.528 -2.621 19.057 1.00 93.81 106 PHE A N 1
ATOM 821 C CA . PHE A 1 106 ? -12.964 -2.522 17.712 1.00 93.81 106 PHE A CA 1
ATOM 822 C C . PHE A 1 106 ? -13.009 -3.853 16.954 1.00 93.81 106 PHE A C 1
ATOM 824 O O . PHE A 1 106 ? -13.042 -4.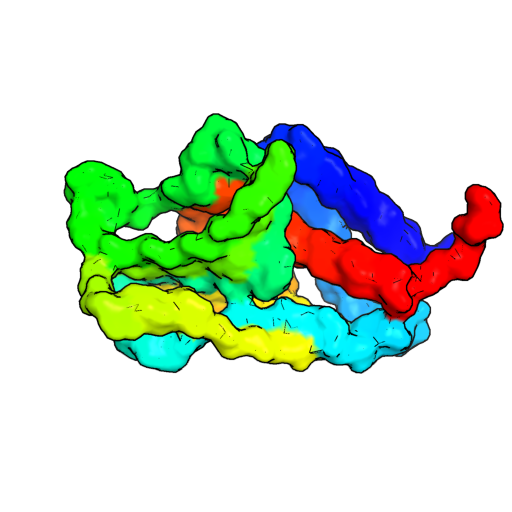940 17.527 1.00 93.81 106 PHE A O 1
ATOM 831 N N . THR A 1 107 ? -12.943 -3.759 15.626 1.00 94.19 107 THR A N 1
ATOM 832 C CA . THR A 1 107 ? -12.781 -4.898 14.721 1.00 94.19 107 THR A CA 1
ATOM 833 C C . THR A 1 107 ? -11.446 -4.798 14.007 1.00 94.19 107 THR A C 1
ATOM 835 O O . THR A 1 107 ? -11.163 -3.795 13.350 1.00 94.19 107 THR A O 1
ATOM 838 N N . LEU A 1 108 ? -10.657 -5.871 14.076 1.00 93.75 108 LEU A N 1
ATOM 839 C CA . LEU A 1 108 ? -9.386 -6.004 13.375 1.00 93.75 108 LEU A CA 1
ATOM 840 C C . LEU A 1 108 ? -9.428 -7.183 12.396 1.00 93.75 108 LEU A C 1
ATOM 842 O O . LEU A 1 108 ? -9.707 -8.318 12.771 1.00 93.75 108 LEU A O 1
ATOM 846 N N . GLY A 1 109 ? -9.109 -6.915 11.133 1.00 93.38 109 GLY A N 1
ATOM 847 C CA . GLY A 1 109 ? -8.924 -7.912 10.088 1.00 93.38 109 GLY A CA 1
ATOM 848 C C . GLY A 1 109 ? -7.505 -7.858 9.535 1.00 93.38 109 GLY A C 1
ATOM 849 O O . GLY A 1 109 ? -7.149 -6.915 8.828 1.00 93.38 109 GLY A O 1
ATOM 850 N N . ILE A 1 110 ? -6.712 -8.898 9.794 1.00 92.12 110 ILE A N 1
ATOM 851 C CA . ILE A 1 110 ? -5.364 -9.066 9.237 1.00 92.12 110 ILE A CA 1
ATOM 852 C C . ILE A 1 110 ? -5.297 -10.418 8.531 1.00 92.12 110 ILE A C 1
ATOM 854 O O . ILE A 1 110 ? -5.690 -11.436 9.090 1.00 92.12 110 ILE A O 1
ATOM 858 N N . ALA A 1 111 ? -4.810 -10.433 7.291 1.00 91.00 111 ALA A N 1
ATOM 859 C CA . ALA A 1 111 ? -4.517 -11.677 6.581 1.00 91.00 111 ALA A CA 1
ATOM 860 C C . ALA A 1 111 ? -3.045 -12.020 6.800 1.00 91.00 111 ALA A C 1
ATOM 862 O O . ALA A 1 111 ? -2.187 -11.295 6.299 1.00 91.00 111 ALA A O 1
ATOM 863 N N . VAL A 1 112 ? -2.772 -13.099 7.533 1.00 90.62 112 VAL A N 1
ATOM 864 C CA . VAL A 1 112 ? -1.418 -13.571 7.845 1.00 90.62 112 VAL A CA 1
ATOM 865 C C . VAL A 1 112 ? -1.190 -14.907 7.158 1.00 90.62 112 VAL A C 1
ATOM 867 O O . VAL A 1 112 ? -1.971 -15.841 7.335 1.00 90.62 112 VAL A O 1
ATOM 870 N N . LYS A 1 113 ? -0.101 -15.015 6.402 1.00 90.12 113 LYS A N 1
ATOM 871 C CA . LYS A 1 113 ? 0.366 -16.281 5.848 1.00 90.12 113 LYS A CA 1
ATOM 872 C C . LYS A 1 113 ? 1.794 -16.541 6.337 1.00 90.12 113 LYS A C 1
ATOM 874 O O . LYS A 1 113 ? 2.702 -15.799 5.960 1.00 90.12 113 LYS A O 1
ATOM 879 N N . PRO A 1 114 ? 2.014 -17.556 7.186 1.00 84.81 114 PRO A N 1
ATOM 880 C CA . PRO A 1 114 ? 3.356 -17.899 7.634 1.00 84.81 114 PRO A CA 1
ATOM 881 C C . PRO A 1 114 ? 4.183 -18.484 6.481 1.00 84.81 114 PRO A C 1
ATOM 883 O O . PRO A 1 114 ? 3.667 -19.218 5.635 1.00 84.81 114 PRO A O 1
ATOM 886 N N . THR A 1 115 ? 5.476 -18.171 6.461 1.00 81.00 115 THR A N 1
ATOM 887 C CA . THR A 1 115 ? 6.492 -18.840 5.639 1.00 81.00 115 THR A CA 1
ATOM 888 C C . THR A 1 115 ? 7.545 -19.475 6.555 1.00 81.00 115 THR A C 1
ATOM 890 O O . THR A 1 115 ? 7.457 -19.365 7.776 1.00 81.00 115 THR A O 1
ATOM 893 N N . ALA A 1 116 ? 8.541 -20.169 5.993 1.00 78.44 116 ALA A N 1
ATOM 894 C CA . ALA A 1 116 ? 9.546 -20.884 6.788 1.00 78.44 116 ALA A CA 1
ATOM 895 C C . ALA A 1 116 ? 10.360 -19.976 7.738 1.00 78.44 116 ALA A C 1
ATOM 897 O O . ALA A 1 116 ? 10.836 -20.446 8.766 1.00 78.44 116 ALA A O 1
ATOM 898 N N . SER A 1 117 ? 10.528 -18.691 7.408 1.00 77.25 117 SER A N 1
ATOM 899 C CA . SER A 1 117 ? 11.332 -17.743 8.199 1.00 77.25 117 SER A CA 1
ATOM 900 C C . SER A 1 117 ? 10.702 -16.354 8.360 1.00 77.25 117 SER A C 1
ATOM 902 O O . SER A 1 117 ? 11.234 -15.516 9.090 1.00 77.25 117 SER A O 1
ATOM 904 N N . GLN A 1 118 ? 9.582 -16.087 7.688 1.00 81.56 118 GLN A N 1
ATOM 905 C CA . GLN A 1 118 ? 8.942 -14.774 7.610 1.00 81.56 118 GLN A CA 1
ATOM 906 C C . GLN A 1 118 ? 7.419 -14.924 7.694 1.00 81.56 118 GLN A C 1
ATOM 908 O O . GLN A 1 118 ? 6.878 -16.030 7.682 1.00 81.56 118 GLN A O 1
ATOM 913 N N . ILE A 1 119 ? 6.714 -13.800 7.770 1.00 88.25 119 ILE A N 1
ATOM 914 C CA . ILE A 1 119 ? 5.266 -13.773 7.564 1.00 88.25 119 ILE A CA 1
ATOM 915 C C . ILE A 1 119 ? 4.945 -12.867 6.379 1.00 88.25 119 ILE A C 1
ATOM 917 O O . ILE A 1 119 ? 5.617 -11.866 6.133 1.00 88.25 119 ILE A O 1
ATOM 921 N N . GLU A 1 120 ? 3.906 -13.232 5.646 1.00 91.19 120 GLU A N 1
ATOM 922 C CA . GLU A 1 120 ? 3.323 -12.430 4.582 1.00 91.19 120 GLU A CA 1
ATOM 923 C C . GLU A 1 120 ? 2.009 -11.828 5.107 1.00 91.19 120 GLU A C 1
ATOM 925 O O . GLU A 1 120 ? 1.121 -12.566 5.546 1.00 91.19 120 GLU A O 1
ATOM 930 N N . LEU A 1 121 ? 1.882 -10.496 5.083 1.00 92.88 121 LEU A N 1
ATOM 931 C CA . LEU A 1 121 ? 0.645 -9.800 5.460 1.00 92.88 121 LEU A CA 1
ATOM 932 C C . LEU A 1 121 ? -0.092 -9.290 4.220 1.00 92.88 121 LEU A C 1
ATOM 934 O O . LEU A 1 121 ? 0.437 -8.478 3.463 1.00 92.88 121 LEU A O 1
ATOM 938 N N . GLY A 1 122 ? -1.325 -9.758 4.018 1.00 91.38 122 GLY A N 1
ATOM 939 C CA . GLY A 1 122 ? -2.138 -9.467 2.827 1.00 91.38 122 GLY A CA 1
ATOM 940 C C . GLY A 1 122 ? -3.125 -8.307 2.967 1.00 91.38 122 GLY A C 1
ATOM 941 O O . GLY A 1 122 ? -3.604 -7.775 1.964 1.00 91.38 122 GLY A O 1
ATOM 942 N N . LYS A 1 123 ? -3.467 -7.917 4.197 1.00 93.44 123 LYS A N 1
ATOM 943 C CA . LYS A 1 123 ? -4.368 -6.792 4.481 1.00 93.44 123 LYS A CA 1
ATOM 944 C C . LYS A 1 123 ? -4.218 -6.327 5.924 1.00 93.44 123 LYS A C 1
ATOM 946 O O . LYS A 1 123 ? -3.872 -7.125 6.795 1.00 93.44 123 LYS A O 1
ATOM 951 N N . PHE A 1 124 ? -4.586 -5.077 6.151 1.00 95.06 124 PHE A N 1
ATOM 952 C CA . PHE A 1 124 ? -4.832 -4.482 7.452 1.00 95.06 124 PHE A CA 1
ATOM 953 C C . PHE A 1 124 ? -6.153 -3.711 7.386 1.00 95.06 124 PHE A C 1
ATOM 955 O O . PHE A 1 124 ? -6.310 -2.793 6.578 1.00 95.06 124 PHE A O 1
ATOM 962 N N . ALA A 1 125 ? -7.117 -4.118 8.202 1.00 95.50 125 ALA A N 1
ATOM 963 C CA . ALA A 1 125 ? -8.408 -3.467 8.334 1.00 95.50 125 ALA A CA 1
ATOM 964 C C . ALA A 1 125 ? -8.708 -3.241 9.814 1.00 95.50 125 ALA A C 1
ATOM 966 O O . ALA A 1 125 ? -8.844 -4.209 10.554 1.00 95.50 125 ALA A O 1
ATOM 967 N N . LEU A 1 126 ? -8.832 -1.988 10.228 1.00 95.50 126 LEU A N 1
ATOM 968 C CA . LEU A 1 126 ? -9.266 -1.603 11.565 1.00 95.50 126 LEU A CA 1
ATOM 969 C C . LEU A 1 126 ? -10.539 -0.779 11.457 1.00 95.50 126 LEU A C 1
ATOM 971 O O . LEU A 1 126 ? -10.604 0.123 10.626 1.00 95.50 126 LEU A O 1
ATOM 975 N N . VAL A 1 127 ? -11.512 -1.046 12.321 1.00 94.69 127 VAL A N 1
ATOM 976 C CA . VAL A 1 127 ? -12.692 -0.197 12.513 1.00 94.69 127 VAL A CA 1
ATOM 977 C C . VAL A 1 127 ? -12.938 -0.055 14.011 1.00 94.69 127 VAL A C 1
ATOM 979 O O . VAL A 1 127 ? -12.977 -1.063 14.711 1.00 94.69 127 VAL A O 1
ATOM 982 N N . SER A 1 128 ? -13.132 1.167 14.508 1.00 92.88 128 SER A N 1
ATOM 983 C CA . SER A 1 128 ? -13.443 1.450 15.921 1.00 92.88 128 SER A CA 1
ATOM 984 C C . SER A 1 128 ? -14.916 1.171 16.252 1.00 92.88 128 SER A C 1
ATOM 986 O O . SER A 1 128 ? -15.660 2.057 16.675 1.00 92.88 128 SER A O 1
ATOM 988 N N . THR A 1 129 ? -15.360 -0.044 15.936 1.00 91.81 129 THR A N 1
ATOM 989 C CA . THR A 1 129 ? -16.621 -0.642 16.376 1.00 91.81 129 THR A CA 1
ATOM 990 C C . THR A 1 129 ? -16.568 -2.160 16.179 1.00 91.81 129 THR A C 1
ATOM 992 O O . THR A 1 129 ? -15.772 -2.660 15.375 1.00 91.81 129 THR A O 1
ATOM 995 N N . SER A 1 130 ? -17.433 -2.896 16.871 1.00 91.19 130 SER A N 1
ATOM 996 C CA . SER A 1 130 ? -17.599 -4.343 16.717 1.00 91.19 130 SER A CA 1
ATOM 997 C C . SER A 1 130 ? -18.484 -4.673 15.511 1.00 91.19 130 SER A C 1
ATOM 999 O O . SER A 1 130 ? -19.655 -4.303 15.451 1.00 91.19 130 SER A O 1
ATOM 1001 N N . PHE A 1 131 ? -17.935 -5.396 14.539 1.00 92.25 131 PHE A N 1
ATOM 1002 C CA . PHE A 1 131 ? -18.688 -5.969 13.428 1.00 92.25 131 PHE A CA 1
ATOM 1003 C C . PHE A 1 131 ? -19.267 -7.330 13.806 1.00 92.25 131 PHE A C 1
ATOM 1005 O O . PHE A 1 131 ? -18.655 -8.116 14.526 1.00 92.25 131 PHE A O 1
ATOM 1012 N N . ASP A 1 132 ? -20.439 -7.641 13.259 1.00 91.12 132 ASP A N 1
ATOM 1013 C CA . ASP A 1 132 ? -21.023 -8.973 13.367 1.00 91.12 132 ASP A CA 1
ATOM 1014 C C . ASP A 1 132 ? -20.279 -10.006 12.494 1.00 91.12 132 ASP A C 1
ATOM 1016 O O . ASP A 1 132 ? -19.480 -9.677 11.614 1.00 91.12 132 ASP A O 1
ATOM 1020 N N . GLN A 1 133 ? -20.543 -11.297 12.719 1.00 89.44 133 GLN A N 1
ATOM 1021 C CA . GLN A 1 133 ? -19.886 -12.392 11.988 1.00 89.44 133 GLN A CA 1
ATOM 1022 C C . GLN A 1 133 ? -19.986 -12.277 10.447 1.00 89.44 133 GLN A C 1
ATOM 1024 O O . GLN A 1 133 ? -18.975 -12.486 9.766 1.00 89.44 133 GLN A O 1
ATOM 1029 N N . PRO A 1 134 ? -21.146 -11.935 9.847 1.00 90.56 134 PRO A N 1
ATOM 1030 C CA . PRO A 1 134 ? -21.246 -11.693 8.405 1.00 90.56 134 PRO A CA 1
ATOM 1031 C C . PRO A 1 134 ? -20.336 -10.573 7.878 1.00 90.56 134 PRO A C 1
ATOM 1033 O O . PRO A 1 134 ? -19.805 -10.689 6.762 1.00 90.56 134 PRO A O 1
ATOM 1036 N N . LEU A 1 135 ? -20.161 -9.491 8.643 1.00 90.25 135 LEU A N 1
ATOM 1037 C CA . LEU A 1 135 ? -19.272 -8.381 8.300 1.00 90.25 135 LEU A CA 1
ATOM 1038 C C . LEU A 1 135 ? -17.799 -8.708 8.567 1.00 90.25 135 LEU A C 1
ATOM 1040 O O . LEU A 1 135 ? -16.961 -8.351 7.742 1.00 90.25 135 LEU A O 1
ATOM 1044 N N . ILE A 1 136 ? -17.475 -9.461 9.621 1.00 90.75 136 ILE A N 1
ATOM 1045 C CA . ILE A 1 136 ? -16.112 -9.961 9.861 1.00 90.75 136 ILE A CA 1
ATOM 1046 C C . ILE A 1 136 ? -15.654 -10.812 8.671 1.00 90.75 136 ILE A C 1
ATOM 1048 O O . ILE A 1 136 ? -14.621 -10.526 8.069 1.00 90.75 136 ILE A O 1
ATOM 1052 N N . LYS A 1 137 ? -16.473 -11.775 8.224 1.00 89.56 137 LYS A N 1
ATOM 1053 C CA . LYS A 1 137 ? -16.181 -12.572 7.015 1.00 89.56 137 LYS A CA 1
ATOM 1054 C C . LYS A 1 137 ? -16.078 -11.712 5.752 1.00 89.56 137 LYS A C 1
ATOM 1056 O O . LYS A 1 137 ? -15.364 -12.049 4.810 1.00 89.56 137 LYS A O 1
ATOM 1061 N N . ALA A 1 138 ? -16.788 -10.583 5.700 1.00 90.56 138 ALA A N 1
ATOM 1062 C CA . ALA A 1 138 ? -16.692 -9.652 4.581 1.00 90.56 138 ALA A CA 1
ATOM 1063 C C . ALA A 1 138 ? -15.321 -8.971 4.479 1.00 90.56 138 ALA A C 1
ATOM 1065 O O . ALA A 1 138 ? -14.943 -8.588 3.372 1.00 90.56 138 ALA A O 1
ATOM 1066 N N . LEU A 1 139 ? -14.579 -8.841 5.585 1.00 88.56 139 LEU A N 1
ATOM 1067 C CA . LEU A 1 139 ? -13.212 -8.309 5.584 1.00 88.56 139 LEU A CA 1
ATOM 1068 C C . LEU A 1 139 ? -12.238 -9.231 4.841 1.00 88.56 139 LEU A C 1
ATOM 1070 O O . LEU A 1 139 ? -11.180 -8.782 4.405 1.00 88.56 139 LEU A O 1
ATOM 1074 N N . ASP A 1 140 ? -12.552 -10.521 4.688 1.00 86.50 140 ASP A N 1
ATOM 1075 C CA . ASP A 1 140 ? -11.775 -11.465 3.866 1.00 86.50 140 ASP A CA 1
ATOM 1076 C C . ASP A 1 140 ? -11.992 -11.266 2.370 1.00 86.50 140 ASP A C 1
ATOM 1078 O O . ASP A 1 140 ? -11.136 -11.616 1.559 1.00 86.50 140 ASP A O 1
ATOM 1082 N N . SER A 1 141 ? -13.113 -10.654 1.992 1.00 83.81 141 SER A N 1
ATOM 1083 C CA . SER A 1 141 ? -13.443 -10.414 0.594 1.00 83.81 141 SER A CA 1
ATOM 1084 C C . SER A 1 141 ? -12.678 -9.203 0.059 1.00 83.81 141 SER A C 1
ATOM 1086 O O . SER A 1 141 ? -12.972 -8.061 0.413 1.00 83.81 141 SER A O 1
ATOM 1088 N N . VAL A 1 142 ? -11.738 -9.451 -0.855 1.00 82.12 142 VAL A N 1
ATOM 1089 C CA . VAL A 1 142 ? -11.004 -8.410 -1.587 1.00 82.12 142 VAL A CA 1
ATOM 1090 C C . VAL A 1 142 ? -11.419 -8.436 -3.049 1.00 82.12 142 VAL A C 1
ATOM 1092 O O . VAL A 1 142 ? -11.228 -9.441 -3.734 1.00 82.12 142 VAL A O 1
ATOM 1095 N N . ALA A 1 143 ? -11.941 -7.322 -3.558 1.00 83.12 143 ALA A N 1
ATOM 1096 C CA . ALA A 1 143 ? -12.114 -7.156 -4.996 1.00 83.12 143 ALA A CA 1
ATOM 1097 C C . ALA A 1 143 ? -10.748 -6.823 -5.615 1.00 83.12 143 ALA A C 1
ATOM 1099 O O . ALA A 1 143 ? -10.347 -5.660 -5.654 1.00 83.12 143 ALA A O 1
ATOM 1100 N N . VAL A 1 144 ? -10.000 -7.853 -6.025 1.00 90.94 144 VAL A N 1
ATOM 1101 C CA . VAL A 1 144 ? -8.684 -7.672 -6.649 1.00 90.94 144 VAL A CA 1
ATOM 1102 C C . VAL A 1 144 ? -8.855 -7.337 -8.125 1.00 90.94 144 VAL A C 1
ATOM 1104 O O . VAL A 1 144 ? -9.322 -8.161 -8.910 1.00 90.94 144 VAL A O 1
ATOM 1107 N N . THR A 1 145 ? -8.396 -6.152 -8.511 1.00 94.50 145 THR A N 1
ATOM 1108 C CA . THR A 1 145 ? -8.387 -5.689 -9.900 1.00 94.50 145 THR A CA 1
ATOM 1109 C C . THR A 1 145 ? -6.953 -5.639 -10.402 1.00 94.50 145 THR A C 1
ATOM 1111 O O . THR A 1 145 ? -6.056 -5.167 -9.697 1.00 94.50 145 THR A O 1
ATOM 1114 N N . ARG A 1 146 ? -6.717 -6.122 -11.627 1.00 96.56 146 ARG A N 1
ATOM 1115 C CA . ARG A 1 146 ? -5.433 -5.918 -12.305 1.00 96.56 146 ARG A CA 1
ATOM 1116 C C . ARG A 1 146 ? -5.466 -4.631 -13.126 1.00 96.56 146 ARG A C 1
ATOM 1118 O O . ARG A 1 146 ? -6.488 -4.314 -13.725 1.00 96.56 146 ARG A O 1
ATOM 1125 N N . CYS A 1 147 ? -4.358 -3.906 -13.158 1.00 97.31 147 CYS A N 1
ATOM 1126 C CA . CYS A 1 147 ? -4.261 -2.602 -13.805 1.00 97.31 147 CYS A CA 1
ATOM 1127 C C . CYS A 1 147 ? -2.847 -2.342 -14.349 1.00 97.31 147 CYS A C 1
ATOM 1129 O O . CYS A 1 147 ? -1.909 -3.096 -14.066 1.00 97.31 147 CYS A O 1
ATOM 1131 N N . THR A 1 148 ? -2.716 -1.307 -15.181 1.00 97.81 148 THR A N 1
ATOM 1132 C CA . THR A 1 148 ? -1.417 -0.836 -15.687 1.00 97.81 148 THR A CA 1
ATOM 1133 C C . THR A 1 148 ? -0.613 -0.148 -14.586 1.00 97.81 148 THR A C 1
ATOM 1135 O O . THR A 1 148 ? -1.174 0.226 -13.556 1.00 97.81 148 THR A O 1
ATOM 1138 N N . PHE A 1 149 ? 0.690 0.077 -14.794 1.00 97.19 149 PHE A N 1
ATOM 1139 C CA . PHE A 1 149 ? 1.526 0.773 -13.803 1.00 97.19 149 PHE A CA 1
ATOM 1140 C C . PHE A 1 149 ? 0.954 2.151 -13.435 1.00 97.19 149 PHE A C 1
ATOM 1142 O O . PHE A 1 149 ? 0.829 2.491 -12.260 1.00 97.19 149 PHE A O 1
ATOM 1149 N N . MET A 1 150 ? 0.538 2.929 -14.439 1.00 96.56 150 MET A N 1
ATOM 1150 C CA . MET A 1 150 ? -0.016 4.268 -14.227 1.00 96.56 150 MET A CA 1
ATOM 1151 C C . MET A 1 150 ? -1.329 4.234 -13.435 1.00 96.56 150 MET A C 1
ATOM 1153 O O . MET A 1 150 ? -1.508 5.016 -12.503 1.00 96.56 150 MET A O 1
ATOM 1157 N N . GLN A 1 151 ? -2.230 3.310 -13.777 1.00 97.06 151 GLN A N 1
ATOM 1158 C CA . GLN A 1 151 ? -3.486 3.123 -13.050 1.00 97.06 151 GLN A CA 1
ATOM 1159 C C . GLN A 1 151 ? -3.235 2.658 -11.613 1.00 97.06 151 GLN A C 1
ATOM 1161 O O . GLN A 1 151 ? -3.868 3.156 -10.689 1.00 97.06 151 GLN A O 1
ATOM 1166 N N . TRP A 1 152 ? -2.291 1.738 -11.416 1.00 97.81 152 TRP A N 1
ATOM 1167 C CA . TRP A 1 152 ? -1.924 1.217 -10.103 1.00 97.81 152 TRP A CA 1
ATOM 1168 C C . TRP A 1 152 ? -1.340 2.297 -9.187 1.00 97.81 152 TRP A C 1
ATOM 1170 O O . TRP A 1 152 ? -1.755 2.396 -8.032 1.00 97.81 152 TRP A O 1
ATOM 1180 N N . MET A 1 153 ? -0.450 3.151 -9.707 1.00 97.50 153 MET A N 1
ATOM 1181 C CA . MET A 1 153 ? 0.116 4.288 -8.966 1.00 97.50 153 MET A CA 1
ATOM 1182 C C . MET A 1 153 ? -0.961 5.273 -8.493 1.00 97.50 153 MET A C 1
ATOM 1184 O O . MET A 1 153 ? -0.878 5.786 -7.376 1.00 97.50 153 MET A O 1
ATOM 1188 N N . GLY A 1 154 ? -1.978 5.512 -9.328 1.00 96.81 154 GLY A N 1
ATOM 1189 C CA . GLY A 1 154 ? -3.127 6.359 -8.997 1.00 96.81 154 GLY A CA 1
ATOM 1190 C C . GLY A 1 154 ? -4.210 5.666 -8.163 1.00 96.81 154 GLY A C 1
ATOM 1191 O O . GLY A 1 154 ? -5.057 6.345 -7.588 1.00 96.81 154 GLY A O 1
ATOM 1192 N N . ALA A 1 155 ? -4.199 4.335 -8.074 1.00 96.69 155 ALA A N 1
ATOM 1193 C CA . ALA A 1 155 ? -5.184 3.584 -7.311 1.00 96.69 155 ALA A CA 1
ATOM 1194 C C . ALA A 1 155 ? -4.948 3.707 -5.800 1.00 96.69 155 ALA A C 1
ATOM 1196 O O . ALA A 1 155 ? -3.814 3.861 -5.335 1.00 96.69 155 ALA A O 1
ATOM 1197 N N . GLU A 1 156 ? -6.037 3.565 -5.043 1.00 95.94 156 GLU A N 1
ATOM 1198 C CA . GLU A 1 156 ? -6.050 3.550 -3.579 1.00 95.94 156 GLU A CA 1
ATOM 1199 C C . GLU A 1 156 ? -5.030 2.536 -3.034 1.00 95.94 156 GLU A C 1
ATOM 1201 O O . GLU A 1 156 ? -4.990 1.375 -3.458 1.00 95.94 156 GLU A O 1
ATOM 1206 N N . ALA A 1 157 ? -4.166 3.011 -2.139 1.00 97.19 157 ALA A N 1
ATOM 1207 C CA . ALA A 1 157 ? -3.260 2.196 -1.334 1.00 97.19 157 ALA A CA 1
ATOM 1208 C C . ALA A 1 157 ? -3.843 1.973 0.063 1.00 97.19 157 ALA A C 1
ATOM 1210 O O . ALA A 1 157 ? -3.748 0.884 0.623 1.00 97.19 157 ALA A O 1
ATOM 1211 N N . VAL A 1 158 ? -4.450 3.028 0.604 1.00 97.69 158 VAL A N 1
ATOM 1212 C CA . VAL A 1 158 ? -5.047 3.052 1.930 1.00 97.69 158 VAL A CA 1
ATOM 1213 C C . VAL A 1 158 ? -6.227 4.010 1.934 1.00 97.69 158 VAL A C 1
ATOM 1215 O O . VAL A 1 158 ? -6.210 5.045 1.264 1.00 97.69 158 VAL A O 1
ATOM 1218 N N . ARG A 1 159 ? -7.246 3.675 2.713 1.00 97.00 159 ARG A N 1
ATOM 1219 C CA . ARG A 1 159 ? -8.348 4.570 3.040 1.00 97.00 159 ARG A CA 1
ATOM 1220 C C . ARG A 1 159 ? -8.475 4.678 4.538 1.00 97.00 159 ARG A C 1
ATOM 1222 O O . ARG A 1 159 ? -8.416 3.673 5.241 1.00 97.00 159 ARG A O 1
ATOM 1229 N N . VAL A 1 160 ? -8.670 5.898 4.999 1.00 96.25 160 VAL A N 1
ATOM 1230 C CA . VAL A 1 160 ? -8.731 6.215 6.413 1.00 96.25 160 VAL A CA 1
ATOM 1231 C C . VAL A 1 160 ? -9.923 7.109 6.689 1.00 96.25 160 VAL A C 1
ATOM 1233 O O . VAL A 1 160 ? -10.216 8.008 5.902 1.00 96.25 160 VAL A O 1
ATOM 1236 N N . ALA A 1 161 ? -10.615 6.840 7.788 1.00 94.88 161 ALA A N 1
ATOM 1237 C CA . ALA A 1 161 ? -11.518 7.789 8.402 1.00 94.88 161 ALA A CA 1
ATOM 1238 C C . ALA A 1 161 ? -11.025 8.113 9.801 1.00 94.88 161 ALA A C 1
ATOM 1240 O O . ALA A 1 161 ? -10.780 7.207 10.599 1.00 94.88 161 ALA A O 1
ATOM 1241 N N . PHE A 1 162 ? -10.884 9.402 10.071 1.00 91.12 162 PHE A N 1
ATOM 1242 C CA . PHE A 1 162 ? -10.433 9.919 11.352 1.00 91.12 162 PHE A CA 1
ATOM 1243 C C . PHE A 1 162 ? -11.207 11.192 11.682 1.00 91.12 162 PHE A C 1
ATOM 1245 O O . PHE A 1 162 ? -11.697 11.888 10.790 1.00 91.12 162 PHE A O 1
ATOM 1252 N N . GLN A 1 163 ? -11.366 11.487 12.968 1.00 86.56 163 GLN A N 1
ATOM 1253 C CA . GLN A 1 163 ? -11.984 12.744 13.377 1.00 86.56 163 GLN A CA 1
ATOM 1254 C C . GLN A 1 163 ? -11.033 13.903 13.093 1.00 86.56 163 GLN A C 1
ATOM 1256 O O . GLN A 1 163 ? -9.884 13.895 13.543 1.00 86.56 163 GLN A O 1
ATOM 1261 N N . ASN A 1 164 ? -11.524 14.916 12.380 1.00 72.75 164 ASN A N 1
ATOM 1262 C CA . ASN A 1 164 ? -10.778 16.153 12.211 1.00 72.75 164 ASN A CA 1
ATOM 1263 C C . ASN A 1 164 ? -10.753 16.891 13.565 1.00 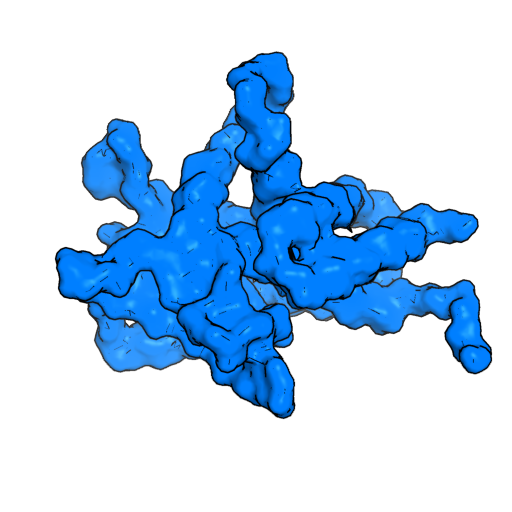72.75 164 ASN A C 1
ATOM 1265 O O . ASN A 1 164 ? -11.819 17.224 14.090 1.00 72.75 164 ASN A O 1
ATOM 1269 N N . PRO A 1 165 ? -9.573 17.202 14.137 1.00 65.62 165 PRO A N 1
ATOM 1270 C CA . PRO A 1 165 ? -9.484 17.920 15.410 1.00 65.62 165 PRO A CA 1
ATOM 1271 C C . PRO A 1 165 ? -10.198 19.281 15.400 1.00 65.62 165 PRO A C 1
ATOM 1273 O O . PRO A 1 165 ? -10.583 19.782 16.456 1.00 65.62 165 PRO A O 1
ATOM 1276 N N . LYS A 1 166 ? -10.363 19.886 14.215 1.00 68.69 166 LYS A N 1
ATOM 1277 C CA . LYS A 1 166 ? -11.002 21.193 14.018 1.00 68.69 166 LYS A CA 1
ATOM 1278 C C . LYS A 1 166 ? -12.528 21.116 13.909 1.00 68.69 166 LYS A C 1
ATOM 1280 O O . LYS A 1 166 ? -13.191 22.112 14.172 1.00 68.69 166 LYS A O 1
ATOM 1285 N N . GLU A 1 167 ? -13.090 19.955 13.576 1.00 69.88 167 GLU A N 1
ATOM 1286 C CA . GLU A 1 167 ? -14.527 19.765 13.342 1.00 69.88 167 GLU A CA 1
ATOM 1287 C C . GLU A 1 167 ? -15.055 18.635 14.232 1.00 69.88 167 GLU A C 1
ATOM 1289 O O . GLU A 1 167 ? -15.159 17.473 13.836 1.00 69.88 167 GLU A O 1
ATOM 1294 N N . LYS A 1 168 ? -15.364 18.982 15.490 1.00 70.75 168 LYS A N 1
ATOM 1295 C CA . LYS A 1 168 ? -15.807 18.013 16.502 1.00 70.75 168 LYS A CA 1
ATOM 1296 C C . LYS A 1 168 ? -17.005 17.197 16.008 1.00 70.75 168 LYS A C 1
ATOM 1298 O O . LYS A 1 168 ? -18.066 17.743 15.720 1.00 70.75 168 LYS A O 1
ATOM 1303 N N . GLY A 1 169 ? -16.833 15.876 15.992 1.00 71.12 169 GLY A N 1
ATOM 1304 C CA . GLY A 1 169 ? -17.885 14.909 15.676 1.00 71.12 169 GLY A CA 1
ATOM 1305 C C . GLY A 1 169 ? -18.035 14.565 14.192 1.00 71.12 169 GLY A C 1
ATOM 1306 O O . GLY A 1 169 ? -18.832 13.683 13.878 1.00 71.12 169 GLY A O 1
ATOM 1307 N N . GLN A 1 170 ? -17.274 15.192 13.286 1.00 80.75 170 GLN A N 1
ATOM 1308 C CA . GLN A 1 170 ? -17.250 14.798 11.877 1.00 80.75 170 GLN A CA 1
ATOM 1309 C C . GLN A 1 170 ? -16.026 13.931 11.566 1.00 80.75 170 GLN A C 1
ATOM 1311 O O . GLN A 1 170 ? -14.894 14.248 11.932 1.00 80.75 170 GLN A O 1
ATOM 1316 N N . TYR A 1 171 ? -16.274 12.809 10.889 1.00 85.69 171 TYR A N 1
ATOM 1317 C CA . TYR A 1 171 ? -15.227 11.925 10.390 1.00 85.69 171 TYR A CA 1
ATOM 1318 C C . TYR A 1 171 ? -14.867 12.336 8.968 1.00 85.69 171 TYR A C 1
ATOM 1320 O O . TYR A 1 171 ? -15.698 12.253 8.060 1.00 85.69 171 TYR A O 1
ATOM 1328 N N . GLU A 1 172 ? -13.615 12.720 8.762 1.00 90.00 172 GLU A N 1
ATOM 1329 C CA . GLU A 1 172 ? -13.071 12.941 7.432 1.00 90.00 172 GLU A CA 1
ATOM 1330 C C . GLU A 1 172 ? -12.660 11.589 6.846 1.00 90.00 172 GLU A C 1
ATOM 1332 O O . GLU A 1 172 ? -11.890 10.854 7.458 1.00 90.00 172 GLU A O 1
ATOM 1337 N N . THR A 1 173 ? -13.190 11.237 5.672 1.00 93.06 173 THR A N 1
ATOM 1338 C CA . THR A 1 173 ? -12.787 10.027 4.944 1.00 93.06 173 THR A CA 1
ATOM 1339 C C . THR A 1 173 ? -11.865 10.395 3.793 1.00 93.06 173 THR A C 1
ATOM 1341 O O . THR A 1 173 ? -12.290 11.063 2.851 1.00 93.06 173 THR A O 1
ATOM 1344 N N . VAL A 1 174 ? -10.647 9.859 3.808 1.00 94.88 174 VAL A N 1
ATOM 1345 C CA . VAL A 1 174 ? -9.632 10.104 2.780 1.00 94.88 174 VAL A CA 1
ATOM 1346 C C . VAL A 1 174 ? -9.189 8.781 2.160 1.00 94.88 174 VAL A C 1
ATOM 1348 O O . VAL A 1 174 ? -8.771 7.857 2.858 1.00 94.88 174 VAL A O 1
ATOM 1351 N N . ALA A 1 175 ? -9.271 8.683 0.833 1.00 95.88 175 ALA A N 1
ATOM 1352 C CA . ALA A 1 175 ? -8.649 7.611 0.059 1.00 95.88 175 ALA A CA 1
ATOM 1353 C C . ALA A 1 175 ? -7.329 8.128 -0.523 1.00 95.88 175 ALA A C 1
ATOM 1355 O O . ALA A 1 175 ? -7.320 9.113 -1.258 1.00 95.88 175 ALA A O 1
ATOM 1356 N N . ILE A 1 176 ? -6.220 7.471 -0.193 1.00 96.56 176 ILE A N 1
ATOM 1357 C CA . ILE A 1 176 ? -4.873 7.921 -0.542 1.00 96.56 176 ILE A CA 1
ATOM 1358 C C . ILE A 1 176 ? -4.287 6.964 -1.576 1.00 96.56 176 ILE A C 1
ATOM 1360 O O . ILE A 1 176 ? -4.267 5.744 -1.383 1.00 96.56 176 ILE A O 1
ATOM 1364 N N . SER A 1 177 ? -3.812 7.513 -2.693 1.00 97.38 177 SER A N 1
ATOM 1365 C CA . SER A 1 177 ? -3.156 6.732 -3.742 1.00 97.38 177 SER A CA 1
ATOM 1366 C C . SER A 1 177 ? -1.730 6.337 -3.355 1.00 97.38 177 SER A C 1
ATOM 1368 O O . SER A 1 177 ? -1.109 6.957 -2.489 1.00 97.38 177 SER A O 1
ATOM 1370 N N . ARG A 1 178 ? -1.170 5.332 -4.038 1.00 97.50 178 ARG A N 1
ATOM 1371 C CA . ARG A 1 178 ? 0.239 4.924 -3.855 1.00 97.50 178 ARG A CA 1
ATOM 1372 C C . ARG A 1 178 ? 1.193 6.078 -4.125 1.00 97.50 178 ARG A C 1
ATOM 1374 O O . ARG A 1 178 ? 2.104 6.318 -3.340 1.00 97.50 178 ARG A O 1
ATOM 1381 N N . GLU A 1 179 ? 0.946 6.817 -5.206 1.00 96.81 179 GLU A N 1
ATOM 1382 C CA . GLU A 1 179 ? 1.705 8.022 -5.535 1.00 96.81 179 GLU A CA 1
ATOM 1383 C C . GLU A 1 179 ? 1.687 9.038 -4.388 1.00 96.81 179 GLU A C 1
ATOM 1385 O O . GLU A 1 179 ? 2.730 9.610 -4.071 1.00 96.81 179 GLU A O 1
ATOM 1390 N N . MET A 1 180 ? 0.534 9.240 -3.745 1.00 95.88 180 MET A N 1
ATOM 1391 C CA . MET A 1 180 ? 0.426 10.210 -2.658 1.00 95.88 180 MET A CA 1
ATOM 1392 C C . MET A 1 180 ? 1.089 9.750 -1.373 1.00 95.88 180 MET A C 1
ATOM 1394 O O . MET A 1 180 ? 1.784 10.553 -0.755 1.00 95.88 180 MET A O 1
ATOM 1398 N N . VAL A 1 181 ? 0.985 8.466 -1.025 1.00 96.06 181 VAL A N 1
ATOM 1399 C CA . VAL A 1 181 ? 1.750 7.905 0.098 1.00 96.06 181 VAL A CA 1
ATOM 1400 C C . VAL A 1 181 ? 3.251 8.122 -0.116 1.00 96.06 181 VAL A C 1
ATOM 1402 O O . VAL A 1 181 ? 3.911 8.650 0.772 1.00 96.06 181 VAL A O 1
ATOM 1405 N N . ILE A 1 182 ? 3.785 7.802 -1.302 1.00 95.94 182 ILE A N 1
ATOM 1406 C CA . ILE A 1 182 ? 5.214 7.989 -1.613 1.00 95.94 182 ILE A CA 1
ATOM 1407 C C . ILE A 1 182 ? 5.628 9.452 -1.457 1.00 95.94 182 ILE A C 1
ATOM 1409 O O . ILE A 1 182 ? 6.593 9.746 -0.754 1.00 95.94 182 ILE A O 1
ATOM 1413 N N . LYS A 1 183 ? 4.909 10.374 -2.111 1.00 93.50 183 LYS A N 1
ATOM 1414 C CA . LYS A 1 183 ? 5.280 11.793 -2.104 1.00 93.50 183 LYS A CA 1
ATOM 1415 C C . LYS A 1 183 ? 5.176 12.409 -0.718 1.00 93.50 183 LYS A C 1
ATOM 1417 O O . LYS A 1 183 ? 6.066 13.166 -0.347 1.00 93.50 183 LYS A O 1
ATOM 1422 N N . ARG A 1 184 ? 4.113 12.104 0.036 1.00 91.31 184 ARG A N 1
ATOM 1423 C CA . ARG A 1 184 ? 3.949 12.664 1.379 1.00 91.31 184 ARG A CA 1
ATOM 1424 C C . ARG A 1 184 ? 4.961 12.075 2.341 1.00 91.31 184 ARG A C 1
ATOM 1426 O O . ARG A 1 184 ? 5.672 12.856 2.940 1.00 91.31 184 ARG A O 1
ATOM 1433 N N . VAL A 1 185 ? 5.149 10.755 2.412 1.00 91.50 185 VAL A N 1
ATOM 1434 C CA . VAL A 1 185 ? 6.154 10.173 3.327 1.00 91.50 185 VAL A CA 1
ATOM 1435 C C . VAL A 1 185 ? 7.559 10.728 3.060 1.00 91.50 185 VAL A C 1
ATOM 1437 O O . VAL A 1 185 ? 8.252 11.080 4.009 1.00 91.50 185 VAL A O 1
ATOM 1440 N N . ALA A 1 186 ? 7.939 10.903 1.789 1.00 87.81 186 ALA A N 1
ATOM 1441 C CA . ALA A 1 186 ? 9.224 11.498 1.419 1.00 87.81 186 ALA A CA 1
ATOM 1442 C C . ALA A 1 186 ? 9.357 12.997 1.768 1.00 87.81 186 ALA A C 1
ATOM 1444 O O . ALA A 1 186 ? 10.469 13.507 1.783 1.00 87.81 186 ALA A O 1
ATOM 1445 N N . ASN A 1 187 ? 8.250 13.711 2.004 1.00 82.56 187 ASN A N 1
ATOM 1446 C CA . ASN A 1 187 ? 8.238 15.138 2.354 1.00 82.56 187 ASN A CA 1
ATOM 1447 C C . ASN A 1 187 ? 8.004 15.375 3.858 1.00 82.56 187 ASN A C 1
ATOM 1449 O O . ASN A 1 187 ? 8.569 16.299 4.434 1.00 82.56 187 ASN A O 1
ATOM 1453 N N . THR A 1 188 ? 7.161 14.560 4.497 1.00 67.00 188 THR A N 1
ATOM 1454 C CA . THR A 1 188 ? 6.666 14.731 5.871 1.00 67.00 188 THR A CA 1
ATOM 1455 C C . THR A 1 188 ? 7.780 14.639 6.921 1.00 67.00 188 THR A C 1
ATOM 1457 O O . THR A 1 188 ? 7.606 15.126 8.034 1.00 67.00 188 THR A O 1
ATOM 1460 N N . LEU A 1 189 ? 8.932 14.051 6.585 1.00 57.44 189 LEU A N 1
ATOM 1461 C CA . LEU A 1 189 ? 10.059 13.874 7.511 1.00 57.44 189 LEU A CA 1
ATOM 1462 C C . LEU A 1 189 ? 11.284 14.735 7.189 1.00 57.44 189 LEU A C 1
ATOM 1464 O O . LEU A 1 189 ? 12.187 14.817 8.014 1.00 57.44 189 LEU A O 1
ATOM 1468 N N . ASP A 1 190 ? 11.279 15.423 6.046 1.00 46.28 190 ASP A N 1
ATOM 1469 C CA . ASP A 1 190 ? 12.355 16.325 5.606 1.00 46.28 190 ASP A CA 1
ATOM 1470 C C . ASP A 1 190 ? 12.068 17.801 5.982 1.00 46.28 190 ASP A C 1
ATOM 1472 O O . ASP A 1 190 ? 12.823 18.713 5.655 1.00 46.28 190 ASP A O 1
ATOM 1476 N N . GLY A 1 191 ? 10.941 18.066 6.657 1.00 39.28 191 GLY A N 1
ATOM 1477 C CA . GLY A 1 191 ? 10.347 19.399 6.773 1.00 39.28 191 GLY A CA 1
ATOM 1478 C C . GLY A 1 191 ? 10.048 19.860 8.196 1.00 39.28 191 GLY A C 1
ATOM 1479 O O . GLY A 1 191 ? 8.910 20.199 8.501 1.00 39.28 191 GLY A O 1
ATOM 1480 N N . SER A 1 192 ? 11.064 19.983 9.050 1.00 31.78 192 SER A N 1
ATOM 1481 C CA . SER A 1 192 ? 11.034 20.914 10.194 1.00 31.78 192 SER A CA 1
ATOM 1482 C C . SER A 1 192 ? 11.209 22.386 9.765 1.00 31.78 192 SER A C 1
ATOM 1484 O O . SER A 1 192 ? 11.458 23.254 10.600 1.00 31.78 192 SER A O 1
ATOM 1486 N N . HIS A 1 193 ? 11.021 22.697 8.476 1.00 32.97 193 HIS A N 1
ATOM 1487 C CA . HIS A 1 193 ? 10.900 24.061 7.976 1.00 32.97 193 HIS A CA 1
ATOM 1488 C C . HIS A 1 193 ? 9.440 24.392 7.613 1.00 32.97 193 HIS A C 1
ATOM 1490 O O . HIS A 1 193 ? 8.797 23.639 6.881 1.00 32.97 193 HIS A O 1
ATOM 1496 N N . PRO A 1 194 ? 8.907 25.520 8.119 1.00 36.81 194 PRO A N 1
ATOM 1497 C CA . PRO A 1 194 ? 7.508 25.899 7.972 1.00 36.81 194 PRO A CA 1
ATOM 1498 C C . PRO A 1 194 ? 7.202 26.217 6.510 1.00 36.81 194 PRO A C 1
ATOM 1500 O O . PRO A 1 194 ? 7.930 26.993 5.906 1.00 36.81 194 PRO A O 1
ATOM 1503 N N . SER A 1 195 ? 6.134 25.628 5.971 1.00 36.59 195 SER A N 1
ATOM 1504 C CA . SER A 1 195 ? 5.151 26.181 5.014 1.00 36.59 195 SER A CA 1
ATOM 1505 C C . SER A 1 195 ? 5.575 27.198 3.927 1.00 36.59 195 SER A C 1
ATOM 1507 O O . SER A 1 195 ? 4.716 27.918 3.427 1.00 36.59 195 SER A O 1
ATOM 1509 N N . ALA A 1 196 ? 6.845 27.295 3.529 1.00 34.88 196 ALA A N 1
ATOM 1510 C CA . ALA A 1 196 ? 7.349 28.400 2.704 1.00 34.88 196 ALA A CA 1
ATOM 1511 C C . ALA A 1 196 ? 7.697 28.007 1.259 1.00 34.88 196 ALA A C 1
ATOM 1513 O O . ALA A 1 196 ? 8.074 28.867 0.469 1.00 34.88 196 ALA A O 1
ATOM 1514 N N . ALA A 1 197 ? 7.538 26.741 0.871 1.00 37.25 197 ALA A N 1
ATOM 1515 C CA . ALA A 1 197 ? 7.843 26.285 -0.485 1.00 37.25 197 ALA A CA 1
ATOM 1516 C C . ALA A 1 197 ? 6.603 25.716 -1.187 1.00 37.25 197 ALA A C 1
ATOM 1518 O O . ALA A 1 197 ? 6.520 24.517 -1.417 1.00 37.25 197 ALA A O 1
ATOM 1519 N N . GLY A 1 198 ? 5.638 26.591 -1.495 1.00 37.69 198 GLY A N 1
ATOM 1520 C CA . GLY A 1 198 ? 4.805 26.562 -2.712 1.00 37.69 198 GLY A CA 1
ATOM 1521 C C . GLY A 1 198 ? 4.224 25.233 -3.222 1.00 37.69 198 GLY A C 1
ATOM 1522 O O . GLY A 1 198 ? 4.017 25.105 -4.428 1.00 37.69 198 GLY A O 1
ATOM 1523 N N . GLY A 1 199 ? 3.975 24.243 -2.363 1.00 44.56 199 GLY A N 1
ATOM 1524 C CA . GLY A 1 199 ? 3.232 23.041 -2.733 1.00 44.56 199 GLY A CA 1
ATOM 1525 C C . GLY A 1 199 ? 1.789 23.404 -3.076 1.00 44.56 199 GLY A C 1
ATOM 1526 O O . GLY A 1 199 ? 1.220 24.307 -2.464 1.00 44.56 199 GLY A O 1
ATOM 1527 N N . SER A 1 200 ? 1.198 22.723 -4.060 1.00 47.06 200 SER A N 1
ATOM 1528 C CA . SER A 1 200 ? -0.218 22.919 -4.379 1.00 47.06 200 SER A CA 1
ATOM 1529 C C . SER A 1 200 ? -1.072 22.629 -3.136 1.00 47.06 200 SER A C 1
ATOM 1531 O O . SER A 1 200 ? -0.783 21.672 -2.419 1.00 47.06 200 SER A O 1
ATOM 1533 N N . ASP A 1 201 ? -2.119 23.420 -2.868 1.00 50.41 201 ASP A N 1
ATOM 1534 C CA . ASP A 1 201 ? -2.982 23.244 -1.679 1.00 50.41 201 ASP A CA 1
ATOM 1535 C C . ASP A 1 201 ? -3.494 21.800 -1.526 1.00 50.41 201 ASP A C 1
ATOM 1537 O O . ASP A 1 201 ? -3.636 21.298 -0.412 1.00 50.41 201 ASP A O 1
ATOM 1541 N N . VAL A 1 202 ? -3.690 21.097 -2.648 1.00 54.03 202 VAL A N 1
ATOM 1542 C CA . VAL A 1 202 ? -4.107 19.689 -2.698 1.00 54.03 202 VAL A CA 1
ATOM 1543 C C . VAL A 1 202 ? -3.072 18.761 -2.058 1.00 54.03 202 VAL A C 1
ATOM 1545 O O . VAL A 1 202 ? -3.449 17.840 -1.338 1.00 54.03 202 VAL A O 1
ATOM 1548 N N . ASP A 1 203 ? -1.775 19.000 -2.252 1.00 54.56 203 ASP A N 1
ATOM 1549 C CA . ASP A 1 203 ? -0.732 18.150 -1.674 1.00 54.56 203 ASP A CA 1
ATOM 1550 C C . ASP A 1 203 ? -0.688 18.273 -0.143 1.00 54.56 203 ASP A C 1
ATOM 1552 O O . ASP A 1 203 ? -0.379 17.288 0.528 1.00 54.56 203 ASP A O 1
ATOM 1556 N N . ASN A 1 204 ? -1.028 19.438 0.417 1.00 65.25 204 ASN A N 1
ATOM 1557 C CA . ASN A 1 204 ? -1.065 19.669 1.866 1.00 65.25 204 ASN A CA 1
ATOM 1558 C C . ASN A 1 204 ? -2.279 19.002 2.540 1.00 65.25 204 ASN A C 1
ATOM 1560 O O . ASN A 1 204 ? -2.221 18.675 3.725 1.00 65.25 204 ASN A O 1
ATOM 1564 N N . THR A 1 205 ? -3.359 18.721 1.795 1.00 79.31 205 THR A N 1
ATOM 1565 C CA . THR A 1 205 ? -4.541 18.019 2.345 1.00 79.31 205 THR A CA 1
ATOM 1566 C C . THR A 1 205 ? -4.232 16.595 2.813 1.00 79.31 205 THR A C 1
ATOM 1568 O O . THR A 1 205 ? -4.912 16.067 3.689 1.00 79.31 205 THR A O 1
ATOM 1571 N N . PHE A 1 206 ? -3.169 15.978 2.287 1.00 86.12 206 PHE A N 1
ATOM 1572 C CA . PHE A 1 206 ? -2.780 14.618 2.650 1.00 86.12 206 PHE A CA 1
ATOM 1573 C C . PHE A 1 206 ? -1.829 14.538 3.854 1.00 86.12 206 PHE A C 1
ATOM 1575 O O . PHE A 1 206 ? -1.508 13.432 4.287 1.00 86.12 206 PHE A O 1
ATOM 1582 N N . ASP A 1 207 ? -1.400 15.660 4.437 1.00 85.94 207 ASP A N 1
ATOM 1583 C CA . ASP A 1 207 ? -0.500 15.632 5.597 1.00 85.94 207 ASP A CA 1
ATOM 1584 C C . ASP A 1 207 ? -1.163 15.097 6.851 1.00 85.94 207 ASP A C 1
ATOM 1586 O O . ASP A 1 207 ? -0.660 14.156 7.462 1.00 85.94 207 ASP A O 1
ATOM 1590 N N . ALA A 1 208 ? -2.315 15.657 7.213 1.00 87.94 208 ALA A N 1
ATOM 1591 C CA . ALA A 1 208 ? -3.076 15.203 8.368 1.00 87.94 208 ALA A CA 1
ATOM 1592 C C . ALA A 1 208 ? -3.385 13.691 8.319 1.00 87.94 208 ALA A C 1
ATOM 1594 O O . ALA A 1 208 ? -3.061 13.001 9.292 1.00 87.94 208 ALA A O 1
ATOM 1595 N N . PRO A 1 209 ? -3.918 13.125 7.215 1.00 91.81 209 PRO A N 1
ATOM 1596 C CA . PRO A 1 209 ? -4.159 11.689 7.152 1.00 91.81 209 PRO A CA 1
ATOM 1597 C C . PRO A 1 209 ? -2.866 10.863 7.171 1.00 91.81 209 PRO A C 1
ATOM 1599 O O . PRO A 1 209 ? -2.854 9.803 7.789 1.00 91.81 209 PRO A O 1
ATOM 1602 N N . ILE A 1 210 ? -1.762 11.315 6.563 1.00 92.75 210 ILE A N 1
ATOM 1603 C CA . ILE A 1 210 ? -0.482 10.582 6.615 1.00 92.75 210 ILE A CA 1
ATOM 1604 C C . ILE A 1 210 ? 0.102 10.588 8.033 1.00 92.75 210 ILE A C 1
ATOM 1606 O O . ILE A 1 210 ? 0.504 9.533 8.523 1.00 92.75 210 ILE A O 1
ATOM 1610 N N . HIS A 1 211 ? 0.078 11.726 8.729 1.00 90.44 211 HIS A N 1
ATOM 1611 C CA . HIS A 1 211 ? 0.469 11.810 10.138 1.00 90.44 211 HIS A CA 1
ATOM 1612 C C . HIS A 1 211 ? -0.408 10.942 11.038 1.00 90.44 211 HIS A C 1
ATOM 1614 O O . HIS A 1 211 ? 0.100 10.299 11.956 1.00 90.44 211 HIS A O 1
ATOM 1620 N N . HIS A 1 212 ? -1.712 10.882 10.770 1.00 91.94 212 HIS A N 1
ATOM 1621 C CA . HIS A 1 212 ? -2.598 9.966 11.474 1.00 91.94 212 HIS A CA 1
ATOM 1622 C C . HIS A 1 212 ? -2.214 8.502 11.205 1.00 91.94 212 HIS A C 1
ATOM 1624 O O . HIS A 1 212 ? -2.108 7.710 12.137 1.00 91.94 212 HIS A O 1
ATOM 1630 N N . LEU A 1 213 ? -1.913 8.148 9.952 1.00 95.31 213 LEU A N 1
ATOM 1631 C CA . LEU A 1 213 ? -1.490 6.798 9.576 1.00 95.31 213 LEU A CA 1
ATOM 1632 C C . LEU A 1 213 ? -0.148 6.380 10.206 1.00 95.31 213 LEU A C 1
ATOM 1634 O O . LEU A 1 213 ? 0.041 5.193 10.463 1.00 95.31 213 LEU A O 1
ATOM 1638 N N . LEU A 1 214 ? 0.761 7.317 10.506 1.00 93.69 214 LEU A N 1
ATOM 1639 C CA . LEU A 1 214 ? 2.023 7.032 11.214 1.00 93.69 214 LEU A CA 1
ATOM 1640 C C . LEU A 1 214 ? 1.818 6.508 12.647 1.00 93.69 214 LEU A C 1
ATOM 1642 O O . LEU A 1 214 ? 2.727 5.893 13.202 1.00 93.69 214 LEU A O 1
ATOM 1646 N N . GLN A 1 215 ? 0.635 6.711 13.236 1.00 93.12 215 GLN A N 1
ATOM 1647 C CA . GLN A 1 215 ? 0.295 6.204 14.571 1.00 93.12 215 GLN A CA 1
ATOM 1648 C C . GLN A 1 215 ? -0.028 4.703 14.568 1.00 93.12 215 GLN A C 1
ATOM 1650 O O . GLN A 1 215 ? -0.039 4.078 15.626 1.00 93.12 215 GLN A O 1
ATOM 1655 N N . TYR A 1 216 ? -0.282 4.114 13.397 1.00 94.50 216 TYR A N 1
ATOM 1656 C CA . TYR A 1 216 ? -0.561 2.688 13.259 1.00 94.50 216 TYR A CA 1
ATOM 1657 C C . TYR A 1 216 ? 0.725 1.937 12.943 1.00 94.50 216 TYR A C 1
ATOM 1659 O O . TYR A 1 216 ? 1.421 2.274 11.987 1.00 94.50 216 TYR A O 1
ATOM 1667 N N . GLN A 1 217 ? 1.008 0.888 13.705 1.00 93.12 217 GLN A N 1
ATOM 1668 C CA . GLN A 1 217 ? 2.074 -0.063 13.417 1.00 93.12 217 GLN A CA 1
ATOM 1669 C C . GLN A 1 217 ? 1.474 -1.283 12.727 1.00 93.12 217 GLN A C 1
ATOM 1671 O O . GLN A 1 217 ? 0.488 -1.842 13.202 1.00 93.12 217 GLN A O 1
ATOM 1676 N N . VAL A 1 218 ? 2.077 -1.719 11.625 1.00 92.88 218 VAL A N 1
ATOM 1677 C CA . VAL A 1 218 ? 1.724 -2.959 10.929 1.00 92.88 218 VAL A CA 1
ATOM 1678 C C . VAL A 1 218 ? 3.004 -3.678 10.558 1.00 92.88 218 VAL A C 1
ATOM 1680 O O . VAL A 1 218 ? 3.925 -3.099 9.985 1.00 92.88 218 VAL A O 1
ATOM 1683 N N . GLY A 1 219 ? 3.084 -4.952 10.928 1.00 90.25 219 GLY A N 1
ATOM 1684 C CA . GLY A 1 219 ? 4.283 -5.739 10.706 1.00 90.25 219 GLY A CA 1
ATOM 1685 C C . GLY A 1 219 ? 5.516 -5.158 11.405 1.00 90.25 219 GLY A C 1
ATOM 1686 O O . GLY A 1 219 ? 6.614 -5.387 10.927 1.00 90.25 219 GLY A O 1
ATOM 1687 N N . GLY A 1 220 ? 5.366 -4.394 12.492 1.00 88.56 220 GLY A N 1
ATOM 1688 C CA . GLY A 1 220 ? 6.482 -3.809 13.249 1.00 88.56 220 GLY A CA 1
ATOM 1689 C C . GLY A 1 220 ? 7.041 -2.479 12.724 1.00 88.56 220 GLY A C 1
ATOM 1690 O O . GLY A 1 220 ? 8.051 -2.025 13.248 1.00 88.56 220 GLY A O 1
ATOM 1691 N N . VAL A 1 221 ? 6.417 -1.857 11.717 1.00 91.69 221 VAL A N 1
ATOM 1692 C CA . VAL A 1 221 ? 6.752 -0.496 11.242 1.00 91.69 221 VAL A CA 1
ATOM 1693 C C . VAL A 1 221 ? 5.490 0.352 11.092 1.00 91.69 221 VAL A C 1
ATOM 1695 O O . VAL A 1 221 ? 4.397 -0.208 10.951 1.00 91.69 221 VAL A O 1
ATOM 1698 N N . PRO A 1 222 ? 5.604 1.694 11.056 1.00 93.75 222 PRO A N 1
ATOM 1699 C CA . PRO A 1 222 ? 4.461 2.544 10.761 1.00 93.75 222 PRO A CA 1
ATOM 1700 C C . PRO A 1 222 ? 3.810 2.185 9.418 1.00 93.75 222 PRO A C 1
ATOM 1702 O O . PRO A 1 222 ? 4.495 1.929 8.423 1.00 93.75 222 PRO A O 1
ATOM 1705 N N . LEU A 1 223 ? 2.478 2.203 9.370 1.00 95.62 223 LEU A N 1
ATOM 1706 C CA . LEU A 1 223 ? 1.689 1.754 8.221 1.00 95.62 223 LEU A CA 1
ATOM 1707 C C . LEU A 1 223 ? 2.086 2.417 6.885 1.00 95.62 223 LEU A C 1
ATOM 1709 O O . LEU A 1 223 ? 2.181 1.694 5.891 1.00 95.62 223 LEU A O 1
ATOM 1713 N N . PRO A 1 224 ? 2.381 3.732 6.802 1.00 96.19 224 PRO A N 1
ATOM 1714 C CA . PRO A 1 224 ? 2.861 4.328 5.557 1.00 96.19 224 PRO A CA 1
ATOM 1715 C C . PRO A 1 224 ? 4.131 3.657 5.022 1.00 96.19 224 PRO A C 1
ATOM 1717 O O . PRO A 1 224 ? 4.207 3.363 3.832 1.00 96.19 224 PRO A O 1
ATOM 1720 N N . TYR A 1 225 ? 5.089 3.321 5.887 1.00 95.25 225 TYR A N 1
ATOM 1721 C CA . TYR A 1 225 ? 6.299 2.605 5.482 1.00 95.25 225 TYR A CA 1
ATOM 1722 C C . TYR A 1 225 ? 6.020 1.165 5.068 1.00 95.25 225 TYR A C 1
ATOM 1724 O O . TYR A 1 225 ? 6.598 0.678 4.097 1.00 95.25 225 TYR A O 1
ATOM 1732 N N . PHE A 1 226 ? 5.084 0.502 5.747 1.00 95.44 226 PHE A N 1
ATOM 1733 C CA . PHE A 1 226 ? 4.626 -0.824 5.346 1.00 95.44 226 PHE A CA 1
ATOM 1734 C C . PHE A 1 226 ? 4.044 -0.824 3.921 1.00 95.44 226 PHE A C 1
ATOM 1736 O O . PHE A 1 226 ? 4.310 -1.720 3.117 1.00 95.44 226 PHE A O 1
ATOM 1743 N N . ILE A 1 227 ? 3.301 0.230 3.569 1.00 97.25 227 ILE A N 1
ATOM 1744 C CA . ILE A 1 227 ? 2.785 0.448 2.213 1.00 97.25 227 ILE A CA 1
ATOM 1745 C C . ILE A 1 227 ? 3.934 0.688 1.220 1.00 97.25 227 ILE A C 1
ATOM 1747 O O . ILE A 1 227 ? 3.896 0.145 0.117 1.00 97.25 227 ILE A O 1
ATOM 1751 N N . LEU A 1 228 ? 4.977 1.443 1.586 1.00 97.31 228 LEU A N 1
ATOM 1752 C CA . LEU A 1 228 ? 6.145 1.650 0.717 1.00 97.31 228 LEU A CA 1
ATOM 1753 C C . LEU A 1 228 ? 6.892 0.345 0.418 1.00 97.31 228 LEU A C 1
ATOM 1755 O O . LEU A 1 228 ? 7.250 0.108 -0.738 1.00 97.31 228 LEU A O 1
ATOM 1759 N N . LEU A 1 229 ? 7.058 -0.529 1.417 1.00 96.81 229 LEU A N 1
ATOM 1760 C CA . LEU A 1 229 ? 7.612 -1.871 1.213 1.00 96.81 229 LEU A CA 1
ATOM 1761 C C . LEU A 1 229 ? 6.794 -2.650 0.179 1.00 96.81 229 LEU A C 1
ATOM 1763 O O . LEU A 1 229 ? 7.374 -3.230 -0.741 1.00 96.81 229 LEU A O 1
ATOM 1767 N N . LYS A 1 230 ? 5.455 -2.600 0.263 1.00 97.25 230 LYS A N 1
ATOM 1768 C CA . LYS A 1 230 ? 4.586 -3.231 -0.742 1.00 97.25 230 LYS A CA 1
ATOM 1769 C C . LYS A 1 230 ? 4.819 -2.672 -2.138 1.00 97.25 230 LYS A C 1
ATOM 1771 O O . LYS A 1 230 ? 4.952 -3.430 -3.095 1.00 97.25 230 LYS A O 1
ATOM 1776 N N . ILE A 1 231 ? 4.832 -1.348 -2.262 1.00 98.19 231 ILE A N 1
ATOM 1777 C CA . ILE A 1 231 ? 4.973 -0.674 -3.554 1.00 98.19 231 ILE A CA 1
ATOM 1778 C C . ILE A 1 231 ? 6.305 -1.065 -4.202 1.00 98.19 231 ILE A C 1
ATOM 1780 O O . ILE A 1 231 ? 6.336 -1.413 -5.382 1.00 98.19 231 ILE A O 1
ATOM 1784 N N . ALA A 1 232 ? 7.396 -1.045 -3.435 1.00 97.94 232 ALA A N 1
ATOM 1785 C CA . ALA A 1 232 ? 8.708 -1.453 -3.917 1.00 97.94 232 ALA A CA 1
ATOM 1786 C C . ALA A 1 232 ? 8.722 -2.923 -4.359 1.00 97.94 232 ALA A C 1
ATOM 1788 O O . ALA A 1 232 ? 9.169 -3.219 -5.469 1.00 97.94 232 ALA A O 1
ATOM 1789 N N . GLN A 1 233 ? 8.171 -3.821 -3.537 1.00 96.69 233 GLN A N 1
ATOM 1790 C CA . GLN A 1 233 ? 8.054 -5.244 -3.850 1.00 96.69 233 GLN A CA 1
ATOM 1791 C C . GLN A 1 233 ? 7.295 -5.472 -5.170 1.00 96.69 233 GLN A C 1
ATOM 1793 O O . GLN A 1 233 ? 7.803 -6.152 -6.060 1.00 96.69 233 GLN A O 1
ATOM 1798 N N . ASP A 1 234 ? 6.129 -4.841 -5.344 1.00 97.19 234 ASP A N 1
ATOM 1799 C CA . ASP A 1 234 ? 5.313 -4.971 -6.559 1.00 97.19 234 ASP A CA 1
ATOM 1800 C C . ASP A 1 234 ? 6.054 -4.487 -7.815 1.00 97.19 234 ASP A C 1
ATOM 1802 O O . ASP A 1 234 ? 6.017 -5.149 -8.858 1.00 97.19 234 ASP A O 1
ATOM 1806 N N . ILE A 1 235 ? 6.755 -3.348 -7.728 1.00 97.25 235 ILE A N 1
ATOM 1807 C CA . ILE A 1 235 ? 7.566 -2.835 -8.841 1.00 97.25 235 ILE A CA 1
ATOM 1808 C C . ILE A 1 235 ? 8.664 -3.838 -9.193 1.00 97.25 235 ILE A C 1
ATOM 1810 O O . ILE A 1 235 ? 8.828 -4.153 -10.373 1.00 97.25 235 ILE A O 1
ATOM 1814 N N . LEU A 1 236 ? 9.398 -4.360 -8.207 1.00 96.62 236 LEU A N 1
ATOM 1815 C CA . LEU A 1 236 ? 10.495 -5.305 -8.428 1.00 96.62 236 LEU A CA 1
ATOM 1816 C C . LEU A 1 236 ? 9.997 -6.621 -9.049 1.00 96.62 236 LEU A C 1
ATOM 1818 O O . LEU A 1 236 ? 10.559 -7.073 -10.048 1.00 96.62 236 LEU A O 1
ATOM 1822 N N . GLU A 1 237 ? 8.910 -7.197 -8.532 1.00 95.00 237 GLU A N 1
ATOM 1823 C CA . GLU A 1 237 ? 8.318 -8.448 -9.033 1.00 95.00 237 GLU A CA 1
ATOM 1824 C C . GLU A 1 237 ? 7.780 -8.333 -10.469 1.00 95.00 237 GLU A C 1
ATOM 1826 O O . GLU A 1 237 ? 7.886 -9.259 -11.283 1.00 95.00 237 GLU A O 1
ATOM 1831 N N . VAL A 1 238 ? 7.144 -7.209 -10.807 1.00 95.50 238 VAL A N 1
ATOM 1832 C CA . VAL A 1 238 ? 6.657 -6.971 -12.173 1.00 95.50 238 VAL A CA 1
ATOM 1833 C C . VAL A 1 238 ? 7.826 -6.663 -13.111 1.00 95.50 238 VAL A C 1
ATOM 1835 O O . VAL A 1 238 ? 7.863 -7.169 -14.235 1.00 95.50 238 VAL A O 1
ATOM 1838 N N . SER A 1 239 ? 8.813 -5.899 -12.640 1.00 93.88 239 SER A N 1
ATOM 1839 C CA . SER A 1 239 ? 10.000 -5.534 -13.418 1.00 93.88 239 SER A CA 1
ATOM 1840 C C . SER A 1 239 ? 10.816 -6.750 -13.833 1.00 93.88 239 SER A C 1
ATOM 1842 O O . SER A 1 239 ? 11.185 -6.836 -14.995 1.00 93.88 239 SER A O 1
ATOM 1844 N N . GLN A 1 240 ? 11.022 -7.733 -12.951 1.00 90.19 240 GLN A N 1
ATOM 1845 C CA . GLN A 1 240 ? 11.743 -8.970 -13.297 1.00 90.19 240 GLN A CA 1
ATOM 1846 C C . GLN A 1 240 ? 11.157 -9.693 -14.520 1.00 90.19 240 GLN A C 1
ATOM 1848 O O . GLN A 1 240 ? 11.884 -10.332 -15.274 1.00 90.19 240 GLN A O 1
ATOM 1853 N N . ARG A 1 241 ? 9.840 -9.580 -14.728 1.00 88.38 241 ARG A N 1
ATOM 1854 C CA . ARG A 1 241 ? 9.127 -10.241 -15.828 1.00 88.38 241 ARG A CA 1
ATOM 1855 C C . ARG A 1 241 ? 9.056 -9.392 -17.094 1.00 88.38 241 ARG A C 1
ATOM 1857 O O . ARG A 1 241 ? 9.033 -9.939 -18.191 1.00 88.38 241 ARG A O 1
ATOM 1864 N N . LEU A 1 242 ? 8.951 -8.071 -16.947 1.00 90.12 242 LEU A N 1
ATOM 1865 C CA . LEU A 1 242 ? 8.588 -7.166 -18.047 1.00 90.12 242 LEU A CA 1
ATOM 1866 C C . LEU A 1 242 ? 9.698 -6.197 -18.459 1.00 90.12 242 LEU A C 1
ATOM 1868 O O . LEU A 1 242 ? 9.694 -5.708 -19.589 1.00 90.12 242 LEU A O 1
ATOM 1872 N N . LEU A 1 243 ? 10.650 -5.940 -17.567 1.00 83.50 243 LEU A N 1
ATOM 1873 C CA . LEU A 1 243 ? 11.910 -5.270 -17.852 1.00 83.50 243 LEU A CA 1
ATOM 1874 C C . LEU A 1 243 ? 12.963 -6.367 -17.995 1.00 83.50 243 LEU A C 1
ATOM 1876 O O . LEU A 1 243 ? 13.709 -6.654 -17.064 1.00 83.50 243 LEU A O 1
ATOM 1880 N N . VAL A 1 244 ? 12.986 -7.029 -19.155 1.00 66.75 244 VAL A N 1
ATOM 1881 C CA . VAL A 1 244 ? 14.053 -7.989 -19.465 1.00 66.75 244 VAL A CA 1
ATOM 1882 C C . VAL A 1 244 ? 15.380 -7.245 -19.331 1.00 66.75 244 VAL A C 1
ATOM 1884 O O . VAL A 1 244 ? 15.656 -6.314 -20.092 1.00 66.75 244 VAL A O 1
ATOM 1887 N N . LEU A 1 245 ? 16.184 -7.634 -18.339 1.00 54.56 245 LEU A N 1
ATOM 1888 C CA . LEU A 1 245 ? 17.593 -7.277 -18.267 1.00 54.56 245 LEU A CA 1
ATOM 1889 C C . LEU A 1 245 ? 18.250 -7.920 -19.490 1.00 54.56 245 LEU A C 1
ATOM 1891 O O . LEU A 1 245 ? 18.658 -9.077 -19.457 1.00 54.56 245 LEU A O 1
ATOM 1895 N N . ASN A 1 246 ? 18.297 -7.197 -20.607 1.00 42.91 246 ASN A N 1
ATOM 1896 C CA . ASN A 1 246 ? 19.146 -7.568 -21.730 1.00 42.91 246 ASN A CA 1
ATOM 1897 C C . ASN A 1 246 ? 20.600 -7.484 -21.243 1.00 42.91 246 ASN A C 1
ATOM 1899 O O . ASN A 1 246 ? 21.229 -6.432 -21.329 1.00 42.91 246 ASN A O 1
ATOM 1903 N N . GLY A 1 247 ? 21.101 -8.580 -20.671 1.00 44.41 247 GLY A N 1
ATOM 1904 C CA . GLY A 1 247 ? 22.482 -8.705 -20.226 1.00 44.41 247 GLY A CA 1
ATOM 1905 C C . GLY A 1 247 ? 22.674 -9.678 -19.065 1.00 44.41 247 GLY A C 1
ATOM 1906 O O . GLY A 1 247 ? 22.710 -9.244 -17.920 1.00 44.41 247 GLY A O 1
ATOM 1907 N N . LYS A 1 248 ? 22.941 -10.942 -19.428 1.00 32.69 248 LYS A N 1
ATOM 1908 C CA . LYS A 1 248 ? 23.553 -12.043 -18.652 1.00 32.69 248 LYS A CA 1
ATOM 1909 C C . LYS A 1 248 ? 22.604 -13.040 -17.978 1.00 32.69 248 LYS A C 1
ATOM 1911 O O . LYS A 1 248 ? 22.331 -12.978 -16.787 1.00 32.69 248 LYS A O 1
ATOM 1916 N N . ALA A 1 249 ? 22.235 -14.051 -18.763 1.00 34.66 249 ALA A N 1
ATOM 1917 C CA . ALA A 1 249 ? 22.474 -15.422 -18.333 1.00 34.66 249 ALA A CA 1
ATOM 1918 C C . ALA A 1 249 ? 23.973 -15.712 -18.534 1.00 34.66 249 ALA A C 1
ATOM 1920 O O . ALA A 1 249 ? 24.437 -15.739 -19.673 1.00 34.66 249 ALA A O 1
ATOM 1921 N N . THR A 1 250 ? 24.705 -15.841 -17.432 1.00 36.28 250 THR A N 1
ATOM 1922 C CA . THR A 1 250 ? 25.965 -16.590 -17.296 1.00 36.28 250 THR A CA 1
ATOM 1923 C C . THR A 1 250 ? 26.038 -17.042 -15.855 1.00 36.28 250 THR A C 1
ATOM 1925 O O . THR A 1 250 ? 26.000 -16.127 -14.999 1.00 36.28 250 THR A O 1
#

Foldseek 3Di:
DQVVVVLLVLLVVLLVCCQVVVDPVSLLSNLVSVLVVLVCLVVCCVSFVLQQADLQFKDWDFDPVLVVVLPLWWKKKAFQAPFFWFQLVVDDQKDFPQPDPPHADKDWDWDWDDDPRTIGIGITIITNHDDDPVSNVSRVDIPMGGGGPNVQQQAFRMWTWDDDPVDPSDTDIDGAGNSLLSVQSNVVVVDPDDDDDDDDPVSVVCNVVSVNQQRMDHSRHRPSSSSSSSVSVSSNVSCVVRVPPPDDPD

Sequence (250 aa):
MNTVFLHLERLRRHYEVAVRTYDQVSLLDLSHALRVWTELKKPLQSLAPKFSNAIAFKTGVPAKKVLKAARGHNYVFCYLPGGVITYASKGHLASGPGMGESDGDFTLGIAVKPTASQIELGKFALVSTSFDQPLIKALDSVAVTRCTFMQWMGAEAVRVAFQNPKEKGQYETVAISREMVIKRVANTLDGSHPSAAGGSDVDNTFDAPIHHLLQYQVGGVPLPYFILLKIAQDILEVSQRLLVLNGKAT

pLDDT: mean 86.33, std 15.56, range [31.78, 98.19]

Secondary structure (DSSP, 8-state):
--HHHHHHHHHHHHHHHHHHH--HHHHHHHHHHHHHHHHHTTTHHHH-HHHHH-S-EEEEEE-HHHHHHTTTS-EEEEEEEEEEEESGGGS-SEE-TT-STTS---EEEEEEEE-SS-EEEEEEEEESSPPPHHHHHHTT-EEEEEE-HHHHHHSEEEEEEEE-TTSTTPEEEEEEEHHHHHHHHHHHTS--S-S-S---HHHHTTHHHHHHHTT-EETTEEHHHHHHHHHHHHHHHHHHHHS---S---

Radius of gyration: 18.44 Å; chains: 1; bounding box: 47×49×52 Å